Protein AF-A0A6C0RHK0-F1 (afdb_monomer)

Organism: NCBI:txid2706887

Mean predicted aligned error: 7.75 Å

Radius of gyration: 25.55 Å; Cα contacts (8 Å, |Δi|>4): 392; chains: 1; bounding box: 51×94×44 Å

Foldseek 3Di:
DDDDPPPVVVVVVPPPPPPPDPDDDDDDDDQDAVDPWDWQEWDDQDQQWIWTFTAQQWIWIGRHNRNYIDTLGDPPRRVWTFNYKDANDQFWIKTATQDFQQGIWITRGNSVDIDRQHGDDQPQWGWNDKDDPDQWWIKTWTWDDPQFTWMWITRGNSNHIDTDPDGDGHDPPDTDDHD

Secondary structure (DSSP, 8-state):
----SSHHHHHGGG----PPP---PPPP-----S----EEEEEE-SSS-EEEEESTT-EEEESSTTSS-EE---TT-TT--EEEEEESSSS-EEEEESSSSEEEEEESSSSSS-EEEEE---TT--EEEEEESSSS-EEEEEEEETTEEEEEEESSSSSS-EE--SPPBPPTT------

InterPro domains:
  IPR015943 WD40/YVTN repeat-like-containing domain superfamily [G3DSA:2.130.10.10] (19-177)
  IPR028203 Photosynthesis system II assembly factor Ycf48/Hcf136-like domain [PF14870] (36-100)

Solvent-accessible surface area (backbone atoms only — not comparable to full-atom values): 10218 Å² total; per-residue (Å²): 142,81,90,88,72,68,73,68,62,59,62,65,72,69,70,76,72,78,75,76,77,83,76,81,80,83,83,86,78,92,64,67,69,92,66,91,62,55,72,48,13,67,31,75,62,55,84,32,30,35,39,38,17,9,41,46,22,33,28,34,41,17,74,56,57,45,70,47,60,44,82,36,47,52,85,92,30,59,91,22,37,20,36,17,36,49,52,82,53,80,27,31,36,38,37,32,25,37,43,69,50,65,29,26,40,37,23,74,62,48,39,79,49,74,42,81,40,41,68,53,82,70,78,70,56,31,30,50,45,56,51,64,86,52,88,30,36,32,41,38,36,27,32,51,46,96,55,21,61,44,35,35,38,21,76,62,54,59,63,48,69,42,78,60,75,91,63,67,71,55,60,95,89,62,64,72,85,75,120

Structure (mmCIF, N/CA/C/O backbone):
data_AF-A0A6C0RHK0-F1
#
_entry.id   AF-A0A6C0RHK0-F1
#
loop_
_atom_site.group_PDB
_atom_site.id
_atom_site.type_symbol
_atom_site.label_atom_id
_atom_site.label_alt_id
_atom_site.label_comp_id
_atom_site.label_asym_id
_atom_site.label_entity_id
_atom_site.label_seq_id
_atom_site.pdbx_PDB_ins_code
_atom_site.Cartn_x
_atom_site.Cartn_y
_atom_site.Cartn_z
_atom_site.occupancy
_atom_site.B_iso_or_equiv
_atom_site.auth_seq_id
_atom_site.auth_comp_id
_atom_site.auth_asym_id
_atom_site.auth_atom_id
_atom_site.pdbx_PDB_model_num
ATOM 1 N N . MET A 1 1 ? 34.203 -79.357 4.556 1.00 49.47 1 MET A N 1
ATOM 2 C CA . MET A 1 1 ? 33.603 -78.303 3.709 1.00 49.47 1 MET A CA 1
ATOM 3 C C . MET A 1 1 ? 33.572 -76.996 4.489 1.00 49.47 1 MET A C 1
ATOM 5 O O . MET A 1 1 ? 32.589 -76.678 5.139 1.00 49.47 1 MET A O 1
ATOM 9 N N . LYS A 1 2 ? 34.708 -76.298 4.511 1.00 52.62 2 LYS A N 1
ATOM 10 C CA . LYS A 1 2 ? 34.880 -74.938 5.037 1.00 52.62 2 LYS A CA 1
ATOM 11 C C . LYS A 1 2 ? 35.202 -74.048 3.831 1.00 52.62 2 LYS A C 1
ATOM 13 O O . LYS A 1 2 ? 35.793 -74.557 2.884 1.00 52.62 2 LYS A O 1
ATOM 18 N N . PHE A 1 3 ? 34.868 -72.763 3.926 1.00 55.34 3 PHE A N 1
ATOM 19 C CA . PHE A 1 3 ? 35.195 -71.682 2.979 1.00 55.34 3 PHE A CA 1
ATOM 20 C C . PHE A 1 3 ? 34.264 -71.515 1.768 1.00 55.34 3 PHE A C 1
ATOM 22 O O . PHE A 1 3 ? 34.667 -71.717 0.631 1.00 55.34 3 PHE A O 1
ATOM 29 N N . LEU A 1 4 ? 33.028 -71.057 2.006 1.00 56.34 4 LEU A N 1
ATOM 30 C CA . LEU A 1 4 ? 32.216 -70.431 0.947 1.00 56.34 4 LEU A CA 1
ATOM 31 C C . LEU A 1 4 ? 31.213 -69.385 1.476 1.00 56.34 4 LEU A C 1
ATOM 33 O O . LEU A 1 4 ? 30.106 -69.266 0.974 1.00 56.34 4 LEU A O 1
ATOM 37 N N . LEU A 1 5 ? 31.588 -68.626 2.514 1.00 54.59 5 LEU A N 1
ATOM 38 C CA . LEU A 1 5 ? 30.754 -67.543 3.077 1.00 54.59 5 LEU A CA 1
ATOM 39 C C . LEU A 1 5 ? 31.468 -66.180 3.159 1.00 54.59 5 LEU A C 1
ATOM 41 O O . LEU A 1 5 ? 30.863 -65.199 3.571 1.00 54.59 5 LEU A O 1
ATOM 45 N N . ILE A 1 6 ? 32.734 -66.089 2.737 1.00 55.56 6 ILE A N 1
ATOM 46 C CA . ILE A 1 6 ? 33.528 -64.853 2.835 1.00 55.56 6 ILE A CA 1
ATOM 47 C C . ILE A 1 6 ? 33.348 -63.879 1.640 1.00 55.56 6 ILE A C 1
ATOM 49 O O . ILE A 1 6 ? 33.381 -62.675 1.888 1.00 55.56 6 ILE A O 1
ATOM 53 N N . PRO A 1 7 ? 33.088 -64.284 0.372 1.00 52.31 7 PRO A N 1
ATOM 54 C CA . PRO A 1 7 ? 33.067 -63.305 -0.723 1.00 52.31 7 PRO A CA 1
ATOM 55 C C . PRO A 1 7 ? 31.763 -62.490 -0.785 1.00 52.31 7 PRO A C 1
ATOM 57 O O . PRO A 1 7 ? 31.762 -61.381 -1.313 1.00 52.31 7 PRO A O 1
ATOM 60 N N . ALA A 1 8 ? 30.666 -62.991 -0.204 1.00 51.38 8 ALA A N 1
ATOM 61 C CA . ALA A 1 8 ? 29.374 -62.300 -0.203 1.00 51.38 8 ALA A CA 1
ATOM 62 C C . ALA A 1 8 ? 29.334 -61.094 0.757 1.00 51.38 8 ALA A C 1
ATOM 64 O O . ALA A 1 8 ? 28.593 -60.145 0.518 1.00 51.38 8 ALA A O 1
ATOM 65 N N . PHE A 1 9 ? 30.159 -61.091 1.810 1.00 50.00 9 PHE A N 1
ATOM 66 C CA . PHE A 1 9 ? 30.200 -59.992 2.781 1.00 50.00 9 PHE A CA 1
ATOM 67 C C . PHE A 1 9 ? 31.023 -58.789 2.281 1.00 50.00 9 PHE A C 1
ATOM 69 O O . PHE A 1 9 ? 30.763 -57.656 2.669 1.00 50.00 9 PHE A O 1
ATOM 76 N N . ILE A 1 10 ? 31.978 -59.013 1.369 1.00 53.38 10 ILE A N 1
ATOM 77 C CA . ILE A 1 10 ? 32.821 -57.950 0.792 1.00 53.38 10 ILE A CA 1
ATOM 78 C C . ILE A 1 10 ? 32.060 -57.154 -0.284 1.00 53.38 10 ILE A C 1
ATOM 80 O O . ILE A 1 10 ? 32.253 -55.946 -0.398 1.00 53.38 10 ILE A O 1
ATOM 84 N N . LEU A 1 11 ? 31.138 -57.786 -1.023 1.00 50.38 11 LEU A N 1
ATOM 85 C CA . LEU A 1 11 ? 30.326 -57.102 -2.043 1.00 50.38 11 LEU A CA 1
ATOM 86 C C . LEU A 1 11 ? 29.262 -56.152 -1.461 1.00 50.38 11 LEU A C 1
ATOM 88 O O . LEU A 1 11 ? 28.881 -55.192 -2.125 1.00 50.38 11 LEU A O 1
ATOM 92 N N . LEU A 1 12 ? 28.818 -56.371 -0.219 1.00 52.09 12 LEU A N 1
ATOM 93 C CA . LEU A 1 12 ? 27.869 -55.493 0.482 1.00 52.09 12 LEU A CA 1
ATOM 94 C C . LEU A 1 12 ? 28.520 -54.228 1.069 1.00 52.09 12 LEU A C 1
ATOM 96 O O . LEU A 1 12 ? 27.819 -53.264 1.359 1.00 52.09 12 LEU A O 1
ATOM 100 N N . LEU A 1 13 ? 29.850 -54.192 1.208 1.00 52.72 13 LEU A N 1
ATOM 101 C CA . LEU A 1 13 ? 30.573 -53.019 1.720 1.00 52.72 13 LEU A CA 1
ATOM 102 C C . LEU A 1 13 ? 30.823 -51.941 0.650 1.00 52.72 13 LEU A C 1
ATOM 104 O O . LEU A 1 13 ? 31.185 -50.820 0.996 1.00 52.72 13 LEU A O 1
ATOM 108 N N . PHE A 1 14 ? 30.596 -52.246 -0.633 1.00 55.62 14 PHE A N 1
ATOM 109 C CA . PHE A 1 14 ? 30.804 -51.308 -1.745 1.00 55.62 14 PHE A CA 1
ATOM 110 C C . PHE A 1 14 ? 29.519 -50.655 -2.281 1.00 55.62 14 PHE A C 1
ATOM 112 O O . PHE A 1 14 ? 29.604 -49.812 -3.171 1.00 55.62 14 PHE A O 1
ATOM 119 N N . SER A 1 15 ? 28.331 -50.980 -1.751 1.00 54.00 15 SER A N 1
ATOM 120 C CA . SER A 1 15 ? 27.066 -50.402 -2.244 1.00 54.00 15 SER A CA 1
ATOM 121 C C . SER A 1 15 ? 26.676 -49.068 -1.595 1.00 54.00 15 SER A C 1
ATOM 123 O O . SER A 1 15 ? 25.631 -48.513 -1.926 1.00 54.00 15 SER A O 1
ATOM 125 N N . CYS A 1 16 ? 27.488 -48.527 -0.684 1.00 58.53 16 CYS A N 1
ATOM 126 C CA . CYS A 1 16 ? 27.289 -47.186 -0.132 1.00 58.53 16 CYS A CA 1
ATOM 127 C C . CYS A 1 16 ? 28.010 -46.144 -0.997 1.00 58.53 16 CYS A C 1
ATOM 129 O O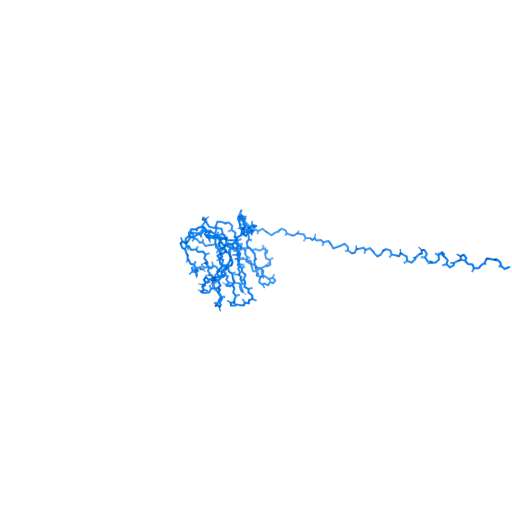 . CYS A 1 16 ? 29.008 -45.550 -0.592 1.00 58.53 16 CYS A O 1
ATOM 131 N N . THR A 1 17 ? 27.505 -45.894 -2.205 1.00 64.94 17 THR A N 1
ATOM 132 C CA . THR A 1 17 ? 27.852 -44.661 -2.916 1.00 64.94 17 THR A CA 1
ATOM 133 C C . THR A 1 17 ? 27.118 -43.510 -2.235 1.00 64.94 17 THR A C 1
ATOM 135 O O . THR A 1 17 ? 25.903 -43.372 -2.375 1.00 64.94 17 THR A O 1
ATOM 138 N N . LEU A 1 18 ? 27.845 -42.697 -1.468 1.00 66.06 18 LEU A N 1
ATOM 139 C CA . LEU A 1 18 ? 27.363 -41.406 -0.984 1.00 66.06 18 LEU A CA 1
ATOM 140 C C . LEU A 1 18 ? 27.026 -40.544 -2.206 1.00 66.06 18 LEU A C 1
ATOM 142 O O . LEU A 1 18 ? 27.929 -40.014 -2.850 1.00 66.06 18 LEU A O 1
ATOM 146 N N . THR A 1 19 ? 25.745 -40.414 -2.554 1.00 72.88 19 THR A N 1
ATOM 147 C CA . THR A 1 19 ? 25.316 -39.434 -3.555 1.00 72.88 19 THR A CA 1
ATOM 148 C C . THR A 1 19 ? 25.726 -38.055 -3.035 1.00 72.88 19 THR A C 1
ATOM 150 O O . THR A 1 19 ? 25.259 -37.669 -1.957 1.00 72.88 19 THR A O 1
ATOM 153 N N . PRO A 1 20 ? 26.602 -37.305 -3.731 1.00 70.62 20 PRO A N 1
ATOM 154 C CA . PRO A 1 20 ? 26.962 -35.969 -3.289 1.00 70.62 20 PRO A CA 1
ATOM 155 C C . PRO A 1 20 ? 25.677 -35.149 -3.197 1.00 70.62 20 PRO A C 1
ATOM 157 O O . PRO A 1 20 ? 24.915 -35.079 -4.166 1.00 70.62 20 PRO A O 1
ATOM 160 N N . LYS A 1 21 ? 25.402 -34.549 -2.032 1.00 73.56 21 LYS A N 1
ATOM 161 C CA . LYS A 1 21 ? 24.301 -33.588 -1.919 1.00 73.56 21 LYS A CA 1
ATOM 162 C C . LYS A 1 21 ? 24.556 -32.503 -2.959 1.00 73.56 21 LYS A C 1
ATOM 164 O O . LYS A 1 21 ? 25.586 -31.837 -2.901 1.00 73.56 21 LYS A O 1
ATOM 169 N N . LYS A 1 22 ? 23.638 -32.347 -3.916 1.00 76.69 22 LYS A N 1
ATOM 170 C CA . LYS A 1 22 ? 23.686 -31.268 -4.903 1.00 76.69 22 LYS A CA 1
ATOM 171 C C . LYS A 1 22 ? 23.663 -29.951 -4.129 1.00 76.69 22 LYS A C 1
ATOM 173 O O . LYS A 1 22 ? 22.631 -29.578 -3.578 1.00 76.69 22 LYS A O 1
ATOM 178 N N . GLN A 1 23 ? 24.819 -29.307 -4.010 1.00 77.31 23 GLN A N 1
ATOM 179 C CA . GLN A 1 23 ? 24.927 -28.032 -3.322 1.00 77.31 23 GLN A CA 1
ATOM 180 C C . GLN A 1 23 ? 24.260 -26.989 -4.214 1.00 77.31 23 GLN A C 1
ATOM 182 O O . GLN A 1 23 ? 24.722 -26.715 -5.320 1.00 77.31 23 GLN A O 1
ATOM 187 N N . VAL A 1 24 ? 23.120 -26.468 -3.768 1.00 84.88 24 VAL A N 1
ATOM 188 C CA . VAL A 1 24 ? 22.481 -25.329 -4.422 1.00 84.88 24 VAL A CA 1
ATOM 189 C C . VAL A 1 24 ? 23.344 -24.115 -4.103 1.00 84.88 24 VAL A C 1
ATOM 191 O O . VAL A 1 24 ? 23.427 -23.702 -2.948 1.00 84.88 24 VAL A O 1
ATOM 194 N N . ALA A 1 25 ? 24.039 -23.587 -5.108 1.00 86.94 25 ALA A N 1
ATOM 195 C CA . ALA A 1 25 ? 24.707 -22.301 -4.991 1.00 86.94 25 ALA A CA 1
ATOM 196 C C . ALA A 1 25 ? 23.646 -21.207 -5.138 1.00 86.94 25 ALA A C 1
ATOM 198 O O . ALA A 1 25 ? 22.996 -21.111 -6.178 1.00 86.94 25 ALA A O 1
ATOM 199 N N . VAL A 1 26 ? 23.451 -20.416 -4.086 1.00 88.69 26 VAL A N 1
ATOM 200 C CA . VAL A 1 26 ? 22.626 -19.208 -4.143 1.00 88.69 26 VAL A CA 1
ATOM 201 C C . VAL A 1 26 ? 23.536 -18.064 -4.568 1.00 88.69 26 VAL A C 1
ATOM 203 O O . VAL A 1 26 ? 24.553 -17.815 -3.921 1.00 88.69 26 VAL A O 1
ATOM 206 N N . VAL A 1 27 ? 23.193 -17.402 -5.670 1.00 90.38 27 VAL A N 1
ATOM 207 C CA . VAL A 1 27 ? 23.891 -16.206 -6.148 1.00 90.38 27 VAL A CA 1
ATOM 208 C C . VAL A 1 27 ? 23.031 -15.004 -5.792 1.00 90.38 27 VAL A C 1
ATOM 210 O O . VAL A 1 27 ? 21.854 -14.970 -6.140 1.00 90.38 27 VAL A O 1
ATOM 213 N N . PHE A 1 28 ? 23.618 -14.039 -5.091 1.00 91.00 28 PHE A N 1
ATOM 214 C CA . PHE A 1 28 ? 22.979 -12.763 -4.796 1.00 91.00 28 PHE A CA 1
ATOM 215 C C . PHE A 1 28 ? 23.489 -11.714 -5.780 1.00 91.00 28 PHE A C 1
ATOM 217 O O . PHE A 1 28 ? 24.697 -11.602 -5.994 1.00 91.00 28 PHE A O 1
ATOM 224 N N . SER A 1 29 ? 22.569 -10.957 -6.370 1.00 90.50 29 SER A N 1
ATOM 225 C CA . SER A 1 29 ? 22.861 -9.762 -7.157 1.00 90.50 29 SER A CA 1
ATOM 226 C C . SER A 1 29 ? 22.345 -8.543 -6.408 1.00 90.50 29 SER A C 1
ATOM 228 O O . SER A 1 29 ? 21.194 -8.524 -5.973 1.00 90.50 29 SER A O 1
ATOM 230 N N . GLU A 1 30 ? 23.191 -7.532 -6.268 1.00 91.56 30 GLU A N 1
ATOM 231 C CA . GLU A 1 30 ? 22.784 -6.247 -5.715 1.00 91.56 30 GLU A CA 1
ATOM 232 C C . GLU A 1 30 ? 22.058 -5.433 -6.791 1.00 91.56 30 GLU A C 1
ATOM 234 O O . GLU A 1 30 ? 22.552 -5.299 -7.912 1.00 91.56 30 GLU A O 1
ATOM 239 N N . LEU A 1 31 ? 20.879 -4.912 -6.450 1.00 91.69 31 LEU A N 1
ATOM 240 C CA . LEU A 1 31 ? 20.074 -4.049 -7.310 1.00 91.69 31 LEU A CA 1
ATOM 241 C C . LEU A 1 31 ? 20.048 -2.656 -6.687 1.00 91.69 31 LEU A C 1
ATOM 243 O O . LEU A 1 31 ? 19.562 -2.484 -5.570 1.00 91.69 31 LEU A O 1
ATOM 247 N N . ASN A 1 32 ? 20.608 -1.673 -7.389 1.00 92.75 32 ASN A N 1
ATOM 248 C CA . ASN A 1 32 ? 20.771 -0.330 -6.847 1.00 92.75 32 ASN A CA 1
ATOM 249 C C . ASN A 1 32 ? 19.530 0.529 -7.127 1.00 92.75 32 ASN A C 1
ATOM 251 O O . ASN A 1 32 ? 19.114 0.697 -8.273 1.00 92.75 32 ASN A O 1
ATOM 255 N N . THR A 1 33 ? 18.956 1.091 -6.069 1.00 93.62 33 THR A N 1
ATOM 256 C CA . THR A 1 33 ? 17.773 1.959 -6.117 1.00 93.62 33 THR A CA 1
ATOM 257 C C . THR A 1 33 ? 18.123 3.449 -6.133 1.00 93.62 33 THR A C 1
ATOM 259 O O . THR A 1 33 ? 17.250 4.272 -6.385 1.00 93.62 33 THR A O 1
ATOM 262 N N . ASN A 1 34 ? 19.388 3.812 -5.894 1.00 93.88 34 ASN A N 1
ATOM 263 C CA . ASN A 1 34 ? 19.885 5.182 -5.730 1.00 93.88 34 ASN A CA 1
ATOM 264 C C . ASN A 1 34 ? 19.157 5.987 -4.633 1.00 93.88 34 ASN A C 1
ATOM 266 O O . ASN A 1 34 ? 19.025 7.206 -4.740 1.00 93.88 34 ASN A O 1
ATOM 270 N N . THR A 1 35 ? 18.686 5.316 -3.579 1.00 94.56 35 THR A N 1
ATOM 271 C CA . THR A 1 35 ? 18.085 5.942 -2.393 1.00 94.56 35 THR A CA 1
ATOM 272 C C . THR A 1 35 ? 18.657 5.342 -1.111 1.00 94.56 35 THR A C 1
ATOM 274 O O . THR A 1 35 ? 19.042 4.176 -1.083 1.00 94.56 35 THR A O 1
ATOM 277 N N . GLU A 1 36 ? 18.668 6.135 -0.042 1.00 94.62 36 GLU A N 1
ATOM 278 C CA . GLU A 1 36 ? 19.017 5.705 1.322 1.00 94.62 36 GLU A CA 1
ATOM 279 C C . GLU A 1 36 ? 17.778 5.232 2.112 1.00 94.62 36 GLU A C 1
ATOM 281 O O . GLU A 1 36 ? 17.865 4.910 3.298 1.00 94.62 36 GLU A O 1
ATOM 286 N N . ALA A 1 37 ? 16.597 5.227 1.482 1.00 95.69 37 ALA A N 1
ATOM 287 C CA . ALA A 1 37 ? 15.362 4.798 2.121 1.00 95.69 37 ALA A CA 1
ATOM 288 C C . ALA A 1 37 ? 15.417 3.318 2.529 1.00 95.69 37 ALA A C 1
ATOM 290 O O . ALA A 1 37 ? 15.836 2.441 1.772 1.00 95.69 37 ALA A O 1
ATOM 291 N N . SER A 1 38 ? 14.907 3.023 3.724 1.00 95.62 38 SER A N 1
ATOM 292 C CA . SER A 1 38 ? 14.709 1.654 4.186 1.00 95.62 38 SER A CA 1
ATOM 293 C C . SER A 1 38 ? 13.412 1.104 3.595 1.00 95.62 38 SER A C 1
ATOM 295 O O . SER A 1 38 ? 12.318 1.522 3.987 1.00 95.62 38 SER A O 1
ATOM 297 N N . PHE A 1 39 ? 13.525 0.168 2.650 1.00 95.62 39 PHE A N 1
ATOM 298 C CA . PHE A 1 39 ? 12.374 -0.565 2.122 1.00 95.62 39 PHE A CA 1
ATOM 299 C C . PHE A 1 39 ? 11.865 -1.593 3.134 1.00 95.62 39 PHE A C 1
ATOM 301 O O . PHE A 1 39 ? 12.640 -2.338 3.730 1.00 95.62 39 PHE A O 1
ATOM 308 N N . ARG A 1 40 ? 10.543 -1.620 3.312 1.00 94.50 40 ARG A N 1
ATOM 309 C CA . ARG A 1 40 ? 9.822 -2.462 4.283 1.00 94.50 40 ARG A CA 1
ATOM 310 C C . ARG A 1 40 ? 8.697 -3.257 3.625 1.00 94.50 40 ARG A C 1
ATOM 312 O O . ARG A 1 40 ? 8.414 -4.375 4.040 1.00 94.50 40 ARG A O 1
ATOM 319 N N . GLY A 1 41 ? 8.100 -2.708 2.566 1.00 95.19 41 GLY A N 1
ATOM 320 C CA . GLY A 1 41 ? 7.149 -3.396 1.703 1.00 95.19 41 GLY A CA 1
ATOM 321 C C . GLY A 1 41 ? 7.768 -3.748 0.352 1.00 95.19 41 GLY A C 1
ATOM 322 O O . GLY A 1 41 ? 8.507 -2.953 -0.224 1.00 95.19 41 GLY A O 1
ATOM 323 N N . LEU A 1 42 ? 7.429 -4.929 -0.167 1.00 96.50 42 LEU A N 1
ATOM 324 C CA . LEU A 1 42 ? 7.769 -5.374 -1.517 1.00 96.50 42 LEU A CA 1
ATOM 325 C C . LEU A 1 42 ? 6.608 -6.195 -2.090 1.00 96.50 42 LEU A C 1
ATOM 327 O O . LEU A 1 42 ? 6.066 -7.065 -1.402 1.00 96.50 42 LEU A O 1
ATOM 331 N N . HIS A 1 43 ? 6.261 -5.960 -3.352 1.00 98.00 43 HIS A N 1
ATOM 332 C CA . HIS A 1 43 ? 5.311 -6.774 -4.100 1.00 98.00 43 HIS A CA 1
ATOM 333 C C . HIS A 1 43 ? 5.831 -7.037 -5.515 1.00 98.00 43 HIS A C 1
ATOM 335 O O . HIS A 1 43 ? 5.991 -6.111 -6.309 1.00 98.00 43 HIS A O 1
ATOM 341 N N . VAL A 1 44 ? 6.091 -8.308 -5.823 1.00 97.81 44 VAL A N 1
ATOM 342 C CA . VAL A 1 44 ? 6.459 -8.770 -7.167 1.00 97.81 44 VAL A CA 1
ATOM 343 C C . VAL A 1 44 ? 5.168 -9.143 -7.885 1.00 97.81 44 VAL A C 1
ATOM 345 O O . VAL A 1 44 ? 4.475 -10.060 -7.450 1.00 97.81 44 VAL A O 1
ATOM 348 N N . VAL A 1 45 ? 4.825 -8.401 -8.936 1.00 98.38 45 VAL A N 1
ATOM 349 C CA . VAL A 1 45 ? 3.619 -8.644 -9.741 1.00 98.38 45 VAL A CA 1
ATOM 350 C C . VAL A 1 45 ? 3.888 -9.770 -10.735 1.00 98.38 45 VAL A C 1
ATOM 352 O O . VAL A 1 45 ? 3.135 -10.739 -10.806 1.00 98.38 45 VAL A O 1
ATOM 355 N N . ASP A 1 46 ? 4.987 -9.651 -11.475 1.00 98.44 46 ASP A N 1
ATOM 356 C CA . ASP A 1 46 ? 5.454 -10.625 -12.456 1.00 98.44 46 ASP A CA 1
ATOM 357 C C . ASP A 1 46 ? 6.990 -10.570 -12.578 1.00 98.44 46 ASP A C 1
ATOM 359 O O . ASP A 1 46 ? 7.675 -10.032 -11.708 1.00 98.44 46 ASP A O 1
ATOM 363 N N . GLU A 1 47 ? 7.551 -11.177 -13.628 1.00 97.19 47 GLU A N 1
ATOM 364 C CA . GLU A 1 47 ? 9.000 -11.230 -13.855 1.00 97.19 47 GLU A CA 1
ATOM 365 C C . GLU A 1 47 ? 9.650 -9.852 -14.065 1.00 97.19 47 GLU A C 1
ATOM 367 O O . GLU A 1 47 ? 10.847 -9.706 -13.822 1.00 97.19 47 GLU A O 1
ATOM 372 N N . ASN A 1 48 ? 8.882 -8.846 -14.488 1.00 97.56 48 ASN A N 1
ATOM 373 C CA . ASN A 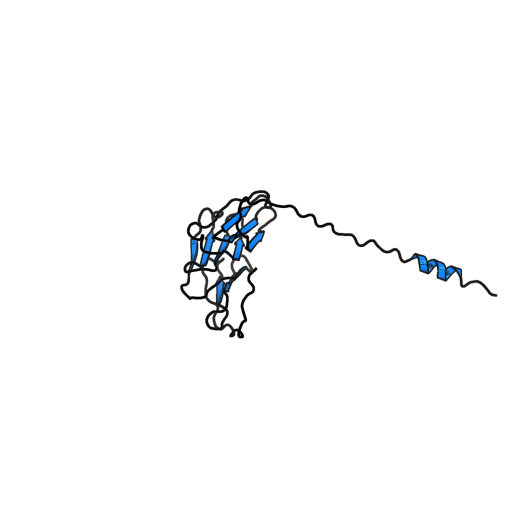1 48 ? 9.372 -7.512 -14.822 1.00 97.56 48 ASN A CA 1
ATOM 374 C C . ASN A 1 48 ? 8.951 -6.475 -13.781 1.00 97.56 48 ASN A C 1
ATOM 376 O O . ASN A 1 48 ? 9.758 -5.611 -13.433 1.00 97.56 48 ASN A O 1
ATOM 380 N N . THR A 1 49 ? 7.714 -6.549 -13.289 1.00 98.69 49 THR A N 1
ATOM 381 C CA . THR A 1 49 ? 7.130 -5.508 -12.444 1.00 98.69 49 THR A CA 1
ATOM 382 C C . THR A 1 49 ? 7.276 -5.812 -10.956 1.00 98.69 49 THR A C 1
ATOM 384 O O . THR A 1 49 ? 6.719 -6.779 -10.425 1.00 98.69 49 THR A O 1
ATOM 387 N N . VAL A 1 50 ? 7.975 -4.920 -10.253 1.00 98.38 50 VAL A N 1
ATOM 388 C CA . VAL A 1 50 ? 8.179 -4.979 -8.802 1.00 98.38 50 VAL A CA 1
ATOM 389 C C . VAL A 1 50 ? 7.914 -3.615 -8.185 1.00 98.38 50 VAL A C 1
ATOM 391 O O . VAL A 1 50 ? 8.440 -2.604 -8.640 1.00 98.38 50 VAL A O 1
ATOM 394 N N . TRP A 1 51 ? 7.137 -3.594 -7.110 1.00 98.75 51 TRP A N 1
ATOM 395 C CA . TRP A 1 51 ? 6.876 -2.402 -6.312 1.00 98.75 51 TRP A CA 1
ATOM 396 C C . TRP A 1 51 ? 7.519 -2.529 -4.937 1.00 98.75 51 TRP A C 1
ATOM 398 O O . TRP A 1 51 ? 7.460 -3.595 -4.325 1.00 98.75 51 TRP A O 1
ATOM 408 N N . ALA A 1 52 ? 8.088 -1.441 -4.431 1.00 98.25 52 ALA A N 1
ATOM 409 C CA . ALA A 1 52 ? 8.682 -1.366 -3.103 1.00 98.25 52 ALA A CA 1
ATOM 410 C C . ALA A 1 52 ? 8.174 -0.127 -2.357 1.00 98.25 52 ALA A C 1
ATOM 412 O O . ALA A 1 52 ? 7.990 0.928 -2.958 1.00 98.25 52 ALA A O 1
ATOM 413 N N . SER A 1 53 ? 7.957 -0.240 -1.049 1.00 98.06 53 SER A N 1
ATOM 414 C CA . SER A 1 53 ? 7.566 0.875 -0.179 1.00 98.06 53 SER A CA 1
ATOM 415 C C . SER A 1 53 ? 8.424 0.906 1.080 1.00 98.06 53 SER A C 1
ATOM 417 O O . SER A 1 53 ? 8.956 -0.125 1.503 1.00 98.06 53 SER A O 1
ATOM 419 N N . GLY A 1 54 ? 8.594 2.074 1.692 1.00 96.88 54 GLY A N 1
ATOM 420 C CA . GLY A 1 54 ? 9.559 2.205 2.775 1.00 96.88 54 GLY A CA 1
ATOM 421 C C . GLY A 1 54 ? 9.447 3.467 3.610 1.00 96.88 54 GLY A C 1
ATOM 422 O O . GLY A 1 54 ? 8.364 4.003 3.841 1.00 96.88 54 GLY A O 1
ATOM 423 N N . SER A 1 55 ? 10.596 3.885 4.135 1.00 96.44 55 SER A N 1
ATOM 424 C CA . SER A 1 55 ? 10.721 5.041 5.018 1.00 96.44 55 SER A CA 1
ATOM 425 C C . SER A 1 55 ? 10.401 6.366 4.357 1.00 96.44 55 SER A C 1
ATOM 427 O O . SER A 1 55 ? 10.753 6.569 3.199 1.00 96.44 55 SER A O 1
ATOM 429 N N . GLY A 1 56 ? 9.802 7.278 5.119 1.00 95.06 56 GLY A N 1
ATOM 430 C CA . GLY A 1 56 ? 9.573 8.659 4.697 1.00 95.06 56 GLY A CA 1
ATOM 431 C C . GLY A 1 56 ? 8.741 8.787 3.422 1.00 95.06 56 GLY A C 1
ATOM 432 O O . GLY A 1 56 ? 9.123 9.502 2.503 1.00 95.06 56 GLY A O 1
ATOM 433 N N . GLY A 1 57 ? 7.639 8.045 3.341 1.00 95.56 57 GLY A N 1
ATOM 434 C CA . GLY A 1 57 ? 6.690 8.115 2.232 1.00 95.56 57 GLY A CA 1
ATOM 435 C C . GLY A 1 57 ? 7.173 7.445 0.946 1.00 95.56 57 GLY A C 1
ATOM 436 O O . GLY A 1 57 ? 6.546 7.596 -0.106 1.00 95.56 57 GLY A O 1
ATOM 437 N N . THR A 1 58 ? 8.291 6.714 1.017 1.00 97.38 58 THR A N 1
ATOM 438 C CA . THR A 1 58 ? 8.972 6.190 -0.167 1.00 97.38 58 THR A CA 1
ATOM 439 C C . THR A 1 58 ? 8.147 5.106 -0.857 1.00 97.38 58 THR A C 1
ATOM 441 O O . THR A 1 58 ? 7.770 4.121 -0.215 1.00 97.38 58 THR A O 1
ATOM 444 N N . VAL A 1 59 ? 7.937 5.243 -2.171 1.00 98.56 59 VAL A N 1
ATOM 445 C CA . VAL A 1 59 ? 7.371 4.200 -3.042 1.00 98.56 59 VAL A CA 1
ATOM 446 C C . VAL A 1 59 ? 8.122 4.166 -4.368 1.00 98.56 59 VAL A C 1
ATOM 448 O O . VAL A 1 59 ? 8.253 5.183 -5.040 1.00 98.56 59 VAL A O 1
ATOM 451 N N . PHE A 1 60 ? 8.643 3.001 -4.740 1.00 98.62 60 PHE A N 1
ATOM 452 C CA . PHE A 1 60 ? 9.440 2.785 -5.945 1.00 98.62 60 PHE A CA 1
ATOM 453 C C . PHE A 1 60 ? 8.803 1.683 -6.797 1.00 98.62 60 PHE A C 1
ATOM 455 O O . PHE A 1 60 ? 8.250 0.719 -6.265 1.00 98.62 60 PHE A O 1
ATOM 462 N N . VAL A 1 61 ? 8.914 1.802 -8.120 1.00 98.69 61 VAL A N 1
ATOM 463 C CA . VAL A 1 61 ? 8.483 0.773 -9.077 1.00 98.69 61 VAL A CA 1
ATOM 464 C C . VAL A 1 61 ? 9.601 0.459 -10.066 1.00 98.69 61 VAL A C 1
ATOM 466 O O . VAL A 1 61 ? 10.249 1.359 -10.597 1.00 98.69 61 VAL A O 1
ATOM 469 N N . SER A 1 62 ? 9.818 -0.823 -10.321 1.00 98.44 62 SER A N 1
ATOM 470 C CA . SER A 1 62 ? 10.645 -1.334 -11.409 1.00 98.44 62 SER A CA 1
ATOM 471 C C . SER A 1 62 ? 9.758 -2.060 -12.414 1.00 98.44 62 SER A C 1
ATOM 473 O O . SER A 1 62 ? 8.798 -2.717 -12.020 1.00 98.44 62 SER A O 1
ATOM 475 N N . ASN A 1 63 ? 10.089 -1.936 -13.700 1.00 98.38 63 ASN A N 1
ATOM 476 C CA . ASN A 1 63 ? 9.445 -2.652 -14.809 1.00 98.38 63 ASN A CA 1
ATOM 477 C C . ASN A 1 63 ? 10.476 -3.423 -15.655 1.00 98.38 63 ASN A C 1
ATOM 479 O O . ASN A 1 63 ? 10.256 -3.683 -16.836 1.00 98.38 63 ASN A O 1
ATOM 483 N N . ASP A 1 64 ? 11.631 -3.727 -15.065 1.00 97.75 64 ASP A N 1
ATOM 484 C CA . ASP A 1 64 ? 12.759 -4.415 -15.693 1.00 97.75 64 ASP A CA 1
ATOM 485 C C . ASP A 1 64 ? 13.450 -5.381 -14.715 1.00 97.75 64 ASP A C 1
ATOM 487 O O . ASP A 1 64 ? 14.677 -5.475 -14.668 1.00 97.75 64 ASP A O 1
ATOM 491 N N . SER A 1 65 ? 12.651 -6.099 -13.917 1.00 95.62 65 SER A N 1
ATOM 492 C CA . SER A 1 65 ? 13.110 -7.108 -12.946 1.00 95.62 65 SER A CA 1
ATOM 493 C C . SER A 1 65 ? 13.976 -6.539 -11.811 1.00 95.62 65 SER A C 1
ATOM 495 O O . SER A 1 65 ? 14.792 -7.248 -11.224 1.00 95.62 65 SER A O 1
ATOM 497 N N . GLY A 1 66 ? 13.815 -5.252 -11.495 1.00 96.12 66 GLY A N 1
ATOM 498 C CA . GLY A 1 66 ? 14.577 -4.544 -10.468 1.00 96.12 66 GLY A CA 1
ATOM 499 C C . GLY A 1 66 ? 15.930 -4.001 -10.937 1.00 96.12 66 GLY A C 1
ATOM 500 O O . GLY A 1 66 ? 16.693 -3.522 -10.098 1.00 96.12 66 GLY A O 1
ATOM 501 N N . ASN A 1 67 ? 16.243 -4.054 -12.238 1.00 95.69 67 ASN A N 1
ATOM 502 C CA . ASN A 1 67 ? 17.494 -3.505 -12.777 1.00 95.69 67 ASN A CA 1
ATOM 503 C C . ASN A 1 67 ? 17.538 -1.971 -12.701 1.00 95.69 67 ASN A C 1
ATOM 505 O O . ASN A 1 67 ? 18.605 -1.392 -12.492 1.00 95.69 67 ASN A O 1
ATOM 509 N N . SER A 1 68 ? 16.389 -1.314 -12.845 1.00 97.12 68 SER A N 1
ATOM 510 C CA . SER A 1 68 ? 16.209 0.110 -12.600 1.00 97.12 68 SER A CA 1
ATOM 511 C C . SER A 1 68 ? 14.909 0.375 -11.846 1.00 97.12 68 SER A C 1
ATOM 513 O O . SER A 1 68 ? 13.960 -0.412 -11.881 1.00 97.12 68 SER A O 1
ATOM 515 N N . TRP A 1 69 ? 14.874 1.500 -11.134 1.00 98.12 69 TRP A N 1
ATOM 516 C CA . TRP A 1 69 ? 13.745 1.876 -10.296 1.00 98.12 69 TRP A CA 1
ATOM 517 C C . TRP A 1 69 ? 13.337 3.322 -10.545 1.00 98.12 69 TRP A C 1
ATOM 519 O O . TRP A 1 69 ? 14.180 4.215 -10.642 1.00 98.12 69 TRP A O 1
ATOM 529 N N . LYS A 1 70 ? 12.027 3.549 -10.618 1.00 98.38 70 LYS A N 1
ATOM 530 C CA . LYS A 1 70 ? 11.410 4.871 -10.664 1.00 98.38 70 LYS A CA 1
ATOM 531 C C . LYS A 1 70 ? 10.873 5.213 -9.279 1.00 98.38 70 LYS A C 1
ATOM 533 O O . LYS A 1 70 ? 10.051 4.472 -8.742 1.00 98.38 70 LYS A O 1
ATOM 538 N N . ASP A 1 71 ? 11.299 6.354 -8.750 1.00 98.31 71 ASP A N 1
ATOM 539 C CA . ASP A 1 71 ? 10.696 6.965 -7.568 1.00 98.31 71 ASP A CA 1
ATOM 540 C C . ASP A 1 71 ? 9.298 7.500 -7.920 1.00 98.31 71 ASP A C 1
ATOM 542 O O . ASP A 1 71 ? 9.132 8.316 -8.833 1.00 98.31 71 ASP A O 1
ATOM 546 N N . VAL A 1 72 ? 8.288 6.988 -7.224 1.00 98.62 72 VAL A N 1
ATOM 547 C CA . VAL A 1 72 ? 6.876 7.367 -7.340 1.00 98.62 72 VAL A CA 1
ATOM 548 C C . VAL A 1 72 ? 6.286 7.700 -5.963 1.00 98.62 72 VAL A C 1
ATOM 550 O O . VAL A 1 72 ? 5.096 7.492 -5.713 1.00 98.62 72 VAL A O 1
ATOM 553 N N . SER A 1 73 ? 7.141 8.186 -5.060 1.00 98.12 73 SER A N 1
ATOM 554 C CA . SER A 1 73 ? 6.816 8.495 -3.668 1.00 98.12 73 SER A CA 1
ATOM 555 C C . SER A 1 73 ? 5.751 9.580 -3.535 1.00 98.12 73 SER A C 1
ATOM 557 O O . SER A 1 73 ? 5.635 10.499 -4.354 1.00 98.12 73 SER A O 1
ATOM 559 N N . ILE A 1 74 ? 4.977 9.488 -2.456 1.00 96.00 74 ILE A N 1
ATOM 560 C CA . ILE A 1 74 ? 3.812 10.342 -2.223 1.00 96.00 74 ILE A CA 1
ATOM 561 C C . ILE A 1 74 ? 4.266 11.635 -1.542 1.00 96.00 74 ILE A C 1
ATOM 563 O O . ILE A 1 74 ? 4.687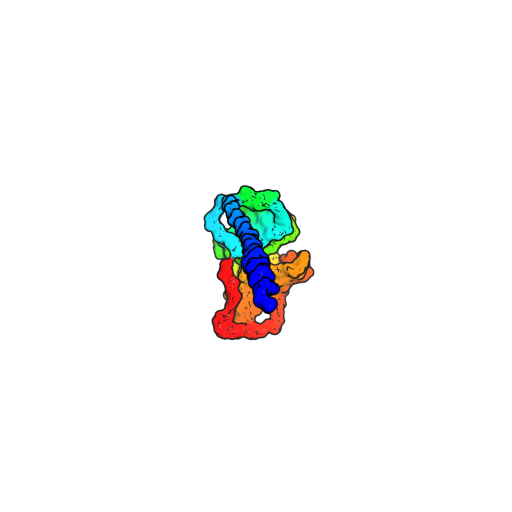 11.628 -0.386 1.00 96.00 74 ILE A O 1
ATOM 567 N N . GLN A 1 75 ? 4.180 12.755 -2.257 1.00 93.69 75 GLN A N 1
ATOM 568 C CA . GLN A 1 75 ? 4.590 14.063 -1.736 1.00 93.69 75 GLN A CA 1
ATOM 569 C C . GLN A 1 75 ? 3.758 14.459 -0.508 1.00 93.69 75 GLN A C 1
ATOM 571 O O . GLN A 1 75 ? 2.541 14.278 -0.504 1.00 93.69 75 GLN A O 1
ATOM 576 N N . GLY A 1 76 ? 4.401 15.024 0.516 1.00 93.88 76 GLY A N 1
ATOM 577 C CA . GLY A 1 76 ? 3.746 15.427 1.765 1.00 93.88 76 GLY A CA 1
ATOM 578 C C . GLY A 1 76 ? 3.591 14.301 2.793 1.00 93.88 76 GLY A C 1
ATOM 579 O O . GLY A 1 76 ? 3.004 14.522 3.853 1.00 93.88 76 GLY A O 1
ATOM 580 N N . THR A 1 77 ? 4.109 13.103 2.503 1.00 95.69 77 THR A N 1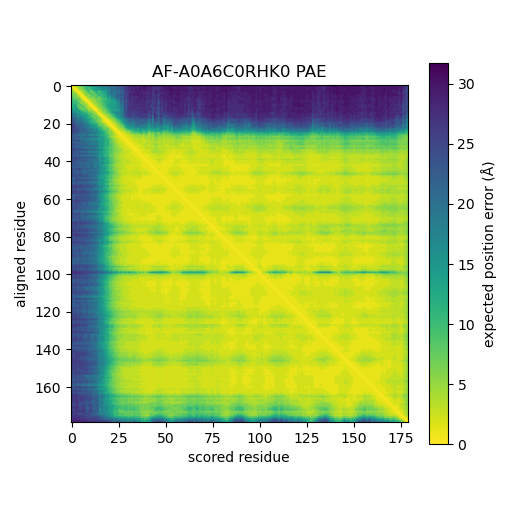
ATOM 581 C CA . THR A 1 77 ? 4.066 11.939 3.407 1.00 95.69 77 THR A CA 1
ATOM 582 C C . THR A 1 77 ? 5.432 11.590 4.002 1.00 95.69 77 THR A C 1
ATOM 584 O O . THR A 1 77 ? 5.614 10.512 4.559 1.00 95.69 77 THR A O 1
ATOM 587 N N . GLU A 1 78 ? 6.399 12.510 3.958 1.00 94.38 78 GLU A N 1
ATOM 588 C CA . GLU A 1 78 ? 7.797 12.278 4.354 1.00 94.38 78 GLU A CA 1
ATOM 589 C C . GLU A 1 78 ? 7.961 11.936 5.848 1.00 94.38 78 GLU A C 1
ATOM 591 O O . GLU A 1 78 ? 8.985 11.395 6.260 1.00 94.38 78 GLU A O 1
ATOM 596 N N . GLY A 1 79 ? 6.953 12.235 6.673 1.00 91.94 79 GLY A N 1
ATOM 597 C CA . GLY A 1 79 ? 6.890 11.843 8.085 1.00 91.94 79 GLY A CA 1
ATOM 598 C C . GLY A 1 79 ? 6.213 10.492 8.349 1.00 91.94 79 GLY A C 1
ATOM 599 O O . GLY A 1 79 ? 6.048 10.125 9.511 1.00 91.94 79 GLY A O 1
ATOM 600 N N . ASN A 1 80 ? 5.779 9.777 7.309 1.00 94.25 80 ASN A N 1
ATOM 601 C CA . ASN A 1 80 ? 5.018 8.536 7.407 1.00 94.25 80 ASN A CA 1
ATOM 602 C C . ASN A 1 80 ? 5.778 7.376 6.758 1.00 94.25 80 ASN A C 1
ATOM 604 O O . ASN A 1 80 ? 6.345 7.514 5.683 1.00 94.25 80 ASN A O 1
ATOM 608 N N . ASP A 1 81 ? 5.764 6.208 7.386 1.00 95.62 81 ASP A N 1
ATOM 609 C CA . ASP A 1 81 ? 6.417 5.016 6.856 1.00 95.62 81 ASP A CA 1
ATOM 610 C C . ASP A 1 81 ? 5.387 4.079 6.219 1.00 95.62 81 ASP A C 1
ATOM 612 O O . ASP A 1 81 ? 4.415 3.698 6.870 1.00 95.62 81 ASP A O 1
ATOM 616 N N . PHE A 1 82 ? 5.631 3.637 4.982 1.00 96.94 82 PHE A N 1
ATOM 617 C CA . PHE A 1 82 ? 4.775 2.662 4.300 1.00 96.94 82 PHE A CA 1
ATOM 618 C C . PHE A 1 82 ? 5.302 1.240 4.497 1.00 96.94 82 PHE A C 1
ATOM 620 O O . PHE A 1 82 ? 6.170 0.760 3.760 1.00 96.94 82 PHE A O 1
ATOM 627 N N . ARG A 1 83 ? 4.765 0.555 5.514 1.00 95.00 83 ARG A N 1
ATOM 628 C CA . ARG A 1 83 ? 5.192 -0.794 5.936 1.00 95.00 83 ARG A CA 1
ATOM 629 C C . ARG A 1 83 ? 4.793 -1.895 4.964 1.00 95.00 83 ARG A C 1
ATOM 631 O O . ARG A 1 83 ? 5.419 -2.949 4.942 1.00 95.00 83 ARG A O 1
ATOM 638 N N . SER A 1 84 ? 3.754 -1.672 4.168 1.00 94.62 84 SER A N 1
ATOM 639 C CA . SER A 1 84 ? 3.231 -2.686 3.265 1.00 94.62 84 SER A CA 1
ATOM 640 C C . SER A 1 84 ? 2.703 -2.069 1.980 1.00 94.62 84 SER A C 1
ATOM 642 O O . SER A 1 84 ? 2.151 -0.967 1.985 1.00 94.62 84 SER A O 1
ATOM 644 N N . ILE A 1 85 ? 2.854 -2.819 0.893 1.00 98.12 85 ILE A N 1
ATOM 645 C CA . ILE A 1 85 ? 2.384 -2.473 -0.443 1.00 98.12 85 ILE A CA 1
ATOM 646 C C . ILE A 1 85 ? 1.745 -3.701 -1.084 1.00 98.12 85 ILE A C 1
ATOM 648 O O . ILE A 1 85 ? 2.231 -4.826 -0.938 1.00 98.12 85 ILE A O 1
ATOM 652 N N . HIS A 1 86 ? 0.656 -3.477 -1.807 1.00 98.62 86 HIS A N 1
ATOM 653 C CA . HIS A 1 86 ? 0.080 -4.449 -2.724 1.00 98.62 86 HIS A CA 1
ATOM 654 C C . HIS A 1 86 ? -0.062 -3.801 -4.097 1.00 98.62 86 HIS A C 1
ATOM 656 O O . HIS A 1 86 ? -0.478 -2.647 -4.193 1.00 98.62 86 HIS A O 1
ATOM 662 N N . ALA A 1 87 ? 0.288 -4.539 -5.145 1.00 98.75 87 ALA A N 1
ATOM 663 C CA . ALA A 1 87 ? 0.189 -4.075 -6.518 1.00 98.75 87 ALA A CA 1
ATOM 664 C C . ALA A 1 87 ? -0.523 -5.119 -7.375 1.00 98.75 87 ALA A C 1
ATOM 666 O O . ALA A 1 87 ? -0.246 -6.311 -7.257 1.00 98.75 87 ALA A O 1
ATOM 667 N N . TRP A 1 88 ? -1.419 -4.656 -8.240 1.00 98.69 88 TRP A N 1
ATOM 668 C CA . TRP A 1 88 ? -2.142 -5.510 -9.184 1.00 98.69 88 TRP A CA 1
ATOM 669 C C . TRP A 1 88 ? -1.435 -5.583 -10.537 1.00 98.69 88 TRP A C 1
ATOM 671 O O . TRP A 1 88 ? -1.536 -6.587 -11.230 1.00 98.69 88 TRP A O 1
ATOM 681 N N . ASP A 1 89 ? -0.755 -4.505 -10.923 1.00 98.75 89 ASP A N 1
ATOM 682 C CA . ASP A 1 89 ? -0.002 -4.388 -12.170 1.00 98.75 89 ASP A CA 1
ATOM 683 C C . ASP A 1 89 ? 1.033 -3.248 -12.078 1.00 98.75 89 ASP A C 1
ATOM 685 O O . ASP A 1 89 ? 1.336 -2.739 -10.995 1.00 98.75 89 ASP A O 1
ATOM 689 N N . ASP A 1 90 ? 1.592 -2.846 -13.219 1.00 98.69 90 ASP A N 1
ATOM 690 C CA . ASP A 1 90 ? 2.535 -1.732 -13.369 1.00 98.69 90 ASP A CA 1
ATOM 691 C C . ASP A 1 90 ? 1.913 -0.351 -13.096 1.00 98.69 90 ASP A C 1
ATOM 693 O O . ASP A 1 90 ? 2.627 0.654 -13.051 1.00 98.69 90 ASP A O 1
ATOM 697 N N . LYS A 1 91 ? 0.589 -0.276 -12.901 1.00 98.75 91 LYS A N 1
ATOM 698 C CA . LYS A 1 91 ? -0.152 0.981 -12.742 1.00 98.75 91 LYS A CA 1
ATOM 699 C C . LYS A 1 91 ? -0.902 1.097 -11.431 1.00 98.75 91 LYS A C 1
ATOM 701 O O . LYS A 1 91 ? -1.028 2.204 -10.910 1.00 98.75 91 LYS A O 1
ATOM 706 N N . LYS A 1 92 ? -1.438 -0.007 -10.921 1.00 98.88 92 LYS A N 1
ATOM 707 C CA . LYS A 1 92 ? -2.279 -0.039 -9.729 1.00 98.88 92 LYS A CA 1
ATOM 708 C C . LYS A 1 92 ? -1.503 -0.588 -8.548 1.00 98.88 92 LYS A C 1
ATOM 710 O O . LYS A 1 92 ? -1.144 -1.765 -8.527 1.00 98.88 92 LYS A O 1
ATOM 715 N N . ALA A 1 93 ? -1.364 0.242 -7.525 1.00 98.88 93 ALA A N 1
ATOM 716 C CA . ALA A 1 93 ? -0.803 -0.144 -6.242 1.00 98.88 93 ALA A CA 1
ATOM 717 C C . ALA A 1 93 ? -1.499 0.594 -5.097 1.00 98.88 93 ALA A C 1
ATOM 719 O O . ALA A 1 93 ? -2.093 1.657 -5.285 1.00 98.88 93 ALA A O 1
ATOM 720 N N . ILE A 1 94 ? -1.431 0.010 -3.908 1.00 98.88 94 ILE A N 1
ATOM 721 C CA . ILE A 1 94 ? -1.945 0.577 -2.667 1.00 98.88 94 ILE A CA 1
ATOM 722 C C . ILE A 1 94 ? -0.925 0.373 -1.549 1.00 98.88 94 ILE A C 1
ATOM 724 O O . ILE A 1 94 ? -0.317 -0.693 -1.431 1.00 98.88 94 ILE A O 1
ATOM 728 N N . VAL A 1 95 ? -0.758 1.401 -0.725 1.00 98.44 95 VAL A N 1
ATOM 729 C CA . VAL A 1 95 ? 0.102 1.388 0.461 1.00 98.44 95 VAL A CA 1
ATOM 730 C C . VAL A 1 95 ? -0.700 1.751 1.700 1.00 98.44 95 VAL A C 1
ATOM 732 O O . VAL A 1 95 ? -1.675 2.500 1.614 1.00 98.44 95 VAL A O 1
ATOM 735 N N . PHE A 1 96 ? -0.264 1.231 2.848 1.00 97.19 96 PHE A N 1
ATOM 736 C CA . PHE A 1 96 ? -0.724 1.666 4.164 1.00 97.19 96 PHE A CA 1
ATOM 737 C C . PHE A 1 96 ? 0.438 2.249 4.966 1.00 97.19 96 PHE A C 1
ATOM 739 O O . PHE A 1 96 ? 1.522 1.660 5.034 1.00 97.19 96 PHE A O 1
ATOM 746 N N . GLY A 1 97 ? 0.192 3.417 5.550 1.00 94.31 97 GLY A N 1
ATOM 747 C CA . GLY A 1 97 ? 1.095 4.136 6.430 1.00 94.31 97 GLY A CA 1
ATOM 748 C C . GLY A 1 97 ? 0.861 3.816 7.897 1.00 94.31 97 GLY A C 1
ATOM 749 O O . GLY A 1 97 ? -0.173 3.283 8.296 1.00 94.31 97 GLY A O 1
ATOM 750 N N . VAL A 1 98 ? 1.836 4.183 8.713 1.00 95.12 98 VAL A N 1
ATOM 751 C CA . VAL A 1 98 ? 1.811 3.992 10.167 1.00 95.12 98 VAL A CA 1
ATOM 752 C C . VAL A 1 98 ? 1.395 5.244 10.933 1.00 95.12 98 VAL A C 1
ATOM 754 O O . VAL A 1 98 ? 1.173 5.183 12.135 1.00 95.12 98 VAL A O 1
ATOM 757 N N . ALA A 1 99 ? 1.305 6.378 10.245 1.00 91.56 99 ALA A N 1
ATOM 758 C CA . ALA A 1 99 ? 0.871 7.653 10.786 1.00 91.56 99 ALA A CA 1
ATOM 759 C C . ALA A 1 99 ? -0.319 8.192 9.985 1.00 91.56 99 ALA A C 1
ATOM 761 O O . ALA A 1 99 ? -0.428 7.970 8.779 1.00 91.56 99 ALA A O 1
ATOM 762 N N . GLY A 1 100 ? -1.207 8.893 10.685 1.00 86.44 100 GLY A N 1
ATOM 763 C CA . GLY A 1 100 ? -2.427 9.475 10.139 1.00 86.44 100 GLY A CA 1
ATOM 764 C C . GLY A 1 100 ? -2.442 11.005 10.224 1.00 86.44 100 GLY A C 1
ATOM 765 O O . GLY A 1 100 ? -1.506 11.609 10.753 1.00 86.44 100 GLY A O 1
ATOM 766 N N . PRO A 1 101 ? -3.515 11.645 9.728 1.00 93.81 101 PRO A N 1
ATOM 767 C CA . PRO A 1 101 ? -4.843 11.045 9.571 1.00 93.81 101 PRO A CA 1
ATOM 768 C C . PRO A 1 101 ? -5.071 10.250 8.278 1.00 93.81 101 PRO A C 1
ATOM 770 O O . PRO A 1 101 ? -6.033 9.498 8.197 1.00 93.81 101 PRO A O 1
ATOM 773 N N . GLU A 1 102 ? -4.220 10.395 7.268 1.00 96.06 102 GLU A N 1
ATOM 774 C CA . GLU A 1 102 ? -4.355 9.714 5.975 1.00 96.06 102 GLU A CA 1
ATOM 775 C C . GLU A 1 102 ? -3.465 8.468 5.948 1.00 96.06 102 GLU A C 1
ATOM 777 O O . GLU A 1 102 ? -2.237 8.566 5.876 1.00 96.06 102 GLU A O 1
ATOM 782 N N . PHE A 1 103 ? -4.091 7.294 6.039 1.00 96.94 103 PHE A N 1
ATOM 783 C CA . PHE A 1 103 ? -3.382 6.028 6.228 1.00 96.94 103 PHE A CA 1
ATOM 784 C C . PHE A 1 103 ? -3.226 5.229 4.939 1.00 96.94 103 PHE A C 1
ATOM 786 O O . PHE A 1 103 ? -2.204 4.570 4.787 1.00 96.94 103 PHE A O 1
ATOM 793 N N . ALA A 1 104 ? -4.197 5.256 4.021 1.00 98.00 104 ALA A N 1
ATOM 794 C CA . ALA A 1 104 ? -4.124 4.460 2.797 1.00 98.00 104 ALA A CA 1
ATOM 795 C C . ALA A 1 104 ? -4.152 5.322 1.545 1.00 98.00 104 ALA A C 1
ATOM 797 O O . ALA A 1 104 ? -5.050 6.147 1.364 1.00 98.00 104 ALA A O 1
ATOM 798 N N . TYR A 1 105 ? -3.213 5.044 0.647 1.00 98.62 105 TYR A N 1
ATOM 799 C CA . TYR A 1 105 ? -3.076 5.737 -0.623 1.00 98.62 105 TYR A CA 1
ATOM 800 C C . TYR A 1 105 ? -3.088 4.724 -1.754 1.00 98.62 105 TYR A C 1
ATOM 802 O O . TYR A 1 105 ? -2.397 3.707 -1.687 1.00 98.62 105 TYR A O 1
ATOM 810 N N . LYS A 1 106 ? -3.845 5.016 -2.811 1.00 98.81 106 LYS A N 1
ATOM 811 C CA . LYS A 1 106 ? -3.960 4.169 -3.996 1.00 98.81 106 LYS A CA 1
ATOM 812 C C . LYS A 1 106 ? -3.635 4.944 -5.264 1.00 98.81 106 LYS A C 1
ATOM 814 O O . LYS A 1 106 ? -4.163 6.035 -5.489 1.00 98.81 106 LYS A O 1
ATOM 819 N N . THR A 1 107 ? -2.817 4.343 -6.115 1.00 98.88 107 THR A N 1
ATOM 820 C CA . THR A 1 107 ? -2.558 4.804 -7.480 1.00 98.88 107 THR A CA 1
ATOM 821 C C . THR A 1 107 ? -3.230 3.879 -8.491 1.00 98.88 107 THR A C 1
ATOM 823 O O . THR A 1 107 ? -3.476 2.702 -8.215 1.00 98.88 107 THR A O 1
ATOM 826 N N . ILE A 1 108 ? -3.553 4.428 -9.661 1.00 98.75 108 ILE A N 1
ATOM 827 C CA . ILE A 1 108 ? -4.052 3.688 -10.829 1.00 98.75 108 ILE A CA 1
ATOM 828 C C . ILE A 1 108 ? -3.302 4.057 -12.119 1.00 98.75 108 ILE A C 1
ATOM 830 O O . ILE A 1 108 ? -3.721 3.672 -13.209 1.00 98.75 108 ILE A O 1
ATOM 834 N N . ASP A 1 109 ? -2.227 4.840 -12.009 1.00 98.75 109 ASP A N 1
ATOM 835 C CA . ASP A 1 109 ? -1.499 5.427 -13.135 1.00 98.75 109 ASP A CA 1
ATOM 836 C C . ASP A 1 109 ? 0.025 5.261 -13.023 1.00 98.75 109 ASP A C 1
ATOM 838 O O . ASP A 1 109 ? 0.781 6.022 -13.627 1.00 98.75 109 ASP A O 1
ATOM 842 N N . GLY A 1 110 ? 0.482 4.253 -12.276 1.00 98.56 110 GLY A N 1
ATOM 843 C CA . GLY A 1 110 ? 1.905 3.948 -12.107 1.00 98.56 110 GLY A CA 1
ATOM 844 C C . GLY A 1 110 ? 2.590 4.896 -11.132 1.00 98.56 110 GLY A C 1
ATOM 845 O O . GLY A 1 110 ? 3.759 5.232 -11.320 1.00 98.56 110 GLY A O 1
ATOM 846 N N . GLY A 1 111 ? 1.840 5.365 -10.130 1.00 98.56 111 GLY A N 1
ATOM 847 C CA . GLY A 1 111 ? 2.316 6.254 -9.078 1.00 98.56 111 GLY A CA 1
ATOM 848 C C . GLY A 1 111 ? 2.562 7.691 -9.540 1.00 98.56 111 GLY A C 1
ATOM 849 O O . GLY A 1 111 ? 3.251 8.438 -8.853 1.00 98.56 111 GLY A O 1
ATOM 850 N N . ASN A 1 112 ? 2.011 8.098 -10.691 1.00 98.19 112 ASN A N 1
ATOM 851 C CA . ASN A 1 112 ? 2.044 9.506 -11.094 1.00 98.19 112 ASN A CA 1
ATOM 852 C C . ASN A 1 112 ? 1.093 10.337 -10.220 1.00 98.19 112 ASN A C 1
ATOM 854 O O . ASN A 1 112 ? 1.390 11.489 -9.910 1.00 98.19 112 ASN A O 1
ATOM 858 N N . THR A 1 113 ? -0.028 9.745 -9.800 1.00 98.44 113 THR A N 1
ATOM 859 C CA . THR A 1 113 ? -0.932 10.299 -8.795 1.00 98.44 113 THR A CA 1
ATOM 860 C C . THR A 1 113 ? -1.330 9.246 -7.763 1.00 98.44 113 THR A C 1
ATOM 862 O O . THR A 1 113 ? -1.420 8.049 -8.053 1.00 98.44 113 THR A O 1
ATOM 865 N N . TRP A 1 114 ? -1.585 9.712 -6.541 1.00 98.62 114 TRP A N 1
ATOM 866 C CA . TRP A 1 114 ? -2.025 8.901 -5.410 1.00 98.62 114 TRP A CA 1
ATOM 867 C C . TRP A 1 114 ? -3.262 9.535 -4.781 1.00 98.62 114 TRP A C 1
ATOM 869 O O . TRP A 1 114 ? -3.287 10.736 -4.528 1.00 98.62 114 TRP A O 1
ATOM 879 N N . ASN A 1 115 ? -4.286 8.722 -4.529 1.00 98.38 115 ASN A N 1
ATOM 880 C CA . ASN A 1 115 ? -5.530 9.148 -3.897 1.00 98.38 115 ASN A CA 1
ATOM 881 C C . ASN A 1 115 ? -5.634 8.543 -2.504 1.00 98.38 115 ASN A C 1
ATOM 883 O O . ASN A 1 115 ? -5.404 7.344 -2.336 1.00 98.38 115 ASN A O 1
ATOM 887 N N . VAL A 1 116 ? -6.039 9.351 -1.530 1.00 98.31 116 VAL A N 1
ATOM 888 C CA . VAL A 1 116 ? -6.374 8.867 -0.192 1.00 98.31 116 VAL A CA 1
ATOM 889 C C . VAL A 1 116 ? -7.656 8.037 -0.277 1.00 98.31 116 VAL A C 1
ATOM 891 O O . VAL A 1 116 ? -8.696 8.533 -0.707 1.00 98.31 116 VAL A O 1
ATOM 894 N N . VAL A 1 117 ? -7.577 6.767 0.116 1.00 98.50 117 VAL A N 1
ATOM 895 C CA . VAL A 1 117 ? -8.702 5.807 0.100 1.00 98.50 117 VAL A CA 1
ATOM 896 C C . VAL A 1 117 ? -9.111 5.345 1.497 1.00 98.50 117 VAL A C 1
ATOM 898 O O . VAL A 1 117 ? -10.137 4.686 1.655 1.00 98.50 117 VAL A O 1
ATOM 901 N N . TYR A 1 118 ? -8.339 5.708 2.524 1.00 98.38 118 TYR A N 1
ATOM 902 C CA . TYR A 1 118 ? -8.737 5.555 3.918 1.00 98.38 118 TYR A CA 1
ATOM 903 C C . TYR A 1 118 ? -8.023 6.573 4.813 1.00 98.38 118 TYR A C 1
ATOM 905 O O . TYR A 1 118 ? -6.800 6.738 4.741 1.00 98.38 118 TYR A O 1
ATOM 913 N N . SER A 1 119 ? -8.809 7.199 5.689 1.00 97.75 119 SER A N 1
ATOM 914 C CA . SER A 1 119 ? -8.355 8.141 6.708 1.00 97.75 119 SER A CA 1
ATOM 915 C C . SER A 1 119 ? -9.060 7.867 8.028 1.00 97.75 119 SER A C 1
ATOM 917 O O . SER A 1 119 ? -10.227 7.477 8.043 1.00 97.75 119 SER A O 1
ATOM 919 N N . ASP A 1 120 ? -8.365 8.114 9.131 1.00 97.00 120 ASP A N 1
ATOM 920 C CA . ASP A 1 120 ? -8.873 7.931 10.487 1.00 97.00 120 ASP A CA 1
ATOM 921 C C . ASP A 1 120 ? -8.116 8.857 11.450 1.00 97.00 120 ASP A C 1
ATOM 923 O O . ASP A 1 120 ? -6.965 9.217 11.211 1.00 97.00 120 ASP A O 1
ATOM 927 N N . THR A 1 121 ? -8.750 9.280 12.539 1.00 96.31 121 THR A N 1
ATOM 928 C CA . THR A 1 121 ? -8.136 10.150 13.559 1.00 96.31 121 THR A CA 1
ATOM 929 C C . THR A 1 121 ? -7.952 9.449 14.903 1.00 96.31 121 THR A C 1
ATOM 931 O O . THR A 1 121 ? -7.550 10.077 15.885 1.00 96.31 121 THR A O 1
ATOM 934 N N . THR A 1 122 ? -8.218 8.145 14.961 1.00 94.75 122 THR A N 1
ATOM 935 C CA . THR A 1 122 ? -7.999 7.312 16.139 1.00 94.75 122 THR A CA 1
ATOM 936 C C . THR A 1 122 ? -6.513 7.291 16.492 1.00 94.75 122 THR A C 1
ATOM 938 O O . THR A 1 122 ? -5.661 6.861 15.715 1.00 94.75 122 THR A O 1
ATOM 941 N N . SER A 1 123 ? -6.197 7.764 17.697 1.00 94.19 123 SER A N 1
ATOM 942 C CA . SER A 1 123 ? -4.828 7.773 18.211 1.00 94.19 123 SER A CA 1
ATOM 943 C C . SER A 1 123 ? -4.307 6.349 18.414 1.00 94.19 123 SER A C 1
ATOM 945 O O . SER A 1 123 ? -5.023 5.492 18.933 1.00 94.19 123 SER A O 1
ATOM 947 N N . GLY A 1 124 ? -3.046 6.117 18.046 1.00 93.00 124 GLY A N 1
ATOM 948 C CA . GLY A 1 124 ? -2.363 4.833 18.225 1.00 93.00 124 GLY A CA 1
ATOM 949 C C . GLY A 1 124 ? -2.511 3.847 17.065 1.00 93.00 124 GLY A C 1
ATOM 950 O O . GLY A 1 124 ? -1.927 2.770 17.137 1.00 93.00 124 GLY A O 1
ATOM 951 N N . LEU A 1 125 ? -3.241 4.196 16.000 1.00 95.06 125 LEU A N 1
ATOM 952 C CA . LEU A 1 125 ? -3.238 3.394 14.777 1.00 95.06 125 LEU A CA 1
ATOM 953 C C . LEU A 1 125 ? -1.838 3.356 14.157 1.00 95.06 125 LEU A C 1
ATOM 955 O O . LEU A 1 125 ? -1.195 4.390 13.994 1.00 95.06 125 LEU A O 1
ATOM 959 N N . PHE A 1 126 ? -1.403 2.152 13.798 1.00 94.94 126 PHE A N 1
ATOM 960 C CA . PHE A 1 126 ? -0.098 1.853 13.221 1.00 94.94 126 PHE A CA 1
ATOM 961 C C . PHE A 1 126 ? -0.246 0.628 12.310 1.00 94.94 126 PHE A C 1
ATOM 963 O O . PHE A 1 126 ? -0.195 -0.508 12.782 1.00 94.94 126 PHE A O 1
ATOM 970 N N . PHE A 1 127 ? -0.504 0.829 11.011 1.00 95.69 127 PHE A N 1
ATOM 971 C CA . PHE A 1 127 ? -0.744 -0.284 10.084 1.00 95.69 127 PHE A CA 1
ATOM 972 C C . PHE A 1 127 ? 0.555 -0.996 9.703 1.00 95.69 127 PHE A C 1
ATOM 974 O O . PHE A 1 127 ? 1.414 -0.455 9.010 1.00 95.69 127 PHE A O 1
ATOM 981 N N . ASN A 1 128 ? 0.668 -2.249 10.136 1.00 92.38 128 ASN A N 1
ATOM 982 C CA . ASN A 1 128 ? 1.853 -3.080 9.945 1.00 92.38 128 ASN A CA 1
ATOM 983 C C . ASN A 1 128 ? 1.805 -3.902 8.657 1.00 92.38 128 ASN A C 1
ATOM 985 O O . ASN A 1 128 ? 2.843 -4.207 8.074 1.00 92.38 128 ASN A O 1
ATOM 989 N N . SER A 1 129 ? 0.611 -4.306 8.225 1.00 93.25 129 SER A N 1
ATOM 990 C CA . SER A 1 129 ? 0.463 -5.285 7.150 1.00 93.25 129 SER A CA 1
ATOM 991 C C . SER A 1 129 ? -0.770 -5.021 6.303 1.00 93.25 129 SER A C 1
ATOM 993 O O . SER A 1 129 ? -1.824 -4.650 6.820 1.00 93.25 129 SER A O 1
ATOM 995 N N . LEU A 1 130 ? -0.622 -5.272 5.006 1.00 96.44 130 LEU A N 1
ATOM 996 C CA . LEU A 1 130 ? -1.670 -5.273 4.001 1.00 96.44 130 LEU A CA 1
ATOM 997 C C . LEU A 1 130 ? -1.569 -6.570 3.200 1.00 96.44 130 LEU A C 1
ATOM 999 O O . LEU A 1 130 ? -0.501 -6.907 2.680 1.00 96.44 130 LEU A O 1
ATOM 1003 N N . LYS A 1 131 ? -2.681 -7.293 3.064 1.00 96.75 131 LYS A N 1
ATOM 1004 C CA . LYS A 1 131 ? -2.757 -8.475 2.201 1.00 96.75 131 LYS A CA 1
ATOM 1005 C C . LYS A 1 131 ? -4.090 -8.554 1.483 1.00 96.75 131 LYS A C 1
ATOM 1007 O O . LYS A 1 131 ? -5.139 -8.386 2.095 1.00 96.75 131 LYS A O 1
ATOM 1012 N N . PHE A 1 132 ? -4.022 -8.880 0.200 1.00 98.44 132 PHE A N 1
ATOM 1013 C CA . PHE A 1 132 ? -5.168 -9.219 -0.629 1.00 98.44 132 PHE A CA 1
ATOM 1014 C C . PHE A 1 132 ? -5.207 -10.731 -0.852 1.00 98.44 132 PHE A C 1
ATOM 1016 O O . PHE A 1 132 ? -4.173 -11.352 -1.098 1.00 98.44 132 PHE A O 1
ATOM 1023 N N . ALA A 1 133 ? -6.391 -11.323 -0.707 1.00 97.75 133 ALA A N 1
ATOM 1024 C CA . ALA A 1 133 ? -6.638 -12.736 -0.992 1.00 97.75 133 ALA A CA 1
ATOM 1025 C C . ALA A 1 133 ? -6.933 -12.970 -2.482 1.00 97.75 133 ALA A C 1
ATOM 1027 O O . ALA A 1 133 ? -6.689 -14.057 -3.001 1.00 97.75 133 ALA A O 1
ATOM 1028 N N . ASP A 1 134 ? -7.456 -11.943 -3.151 1.00 98.06 134 ASP A N 1
ATOM 1029 C CA . ASP A 1 134 ? -7.734 -11.895 -4.581 1.00 98.06 134 ASP A CA 1
ATOM 1030 C C . ASP A 1 134 ? -7.743 -10.431 -5.063 1.00 98.06 134 ASP A C 1
ATOM 1032 O O . ASP A 1 134 ? -7.437 -9.513 -4.305 1.00 98.06 134 ASP A O 1
ATOM 1036 N N . GLU A 1 135 ? -8.126 -10.206 -6.321 1.00 97.75 135 GLU A N 1
ATOM 1037 C CA . GLU A 1 135 ? -8.185 -8.882 -6.954 1.00 97.75 135 GLU A CA 1
ATOM 1038 C C . GLU A 1 135 ? -9.005 -7.832 -6.181 1.00 97.75 135 GLU A C 1
ATOM 1040 O O . GLU A 1 135 ? -8.808 -6.637 -6.391 1.00 97.75 135 GLU A O 1
ATOM 1045 N N . LYS A 1 136 ? -9.945 -8.242 -5.322 1.00 98.50 136 LYS A N 1
ATOM 1046 C CA . LYS A 1 136 ? -10.897 -7.348 -4.650 1.00 98.50 136 LYS A CA 1
ATOM 1047 C C . LYS A 1 136 ? -10.813 -7.382 -3.132 1.00 98.50 136 LYS A C 1
ATOM 1049 O O . LYS A 1 136 ? -10.999 -6.342 -2.504 1.00 98.50 136 LYS A O 1
ATOM 1054 N N . ASN A 1 137 ? -10.584 -8.553 -2.553 1.00 98.81 137 ASN A N 1
ATOM 1055 C CA . ASN A 1 137 ? -10.731 -8.785 -1.125 1.00 98.81 137 ASN A CA 1
ATOM 1056 C C . ASN A 1 137 ? -9.389 -8.650 -0.411 1.00 98.81 137 ASN A C 1
ATOM 1058 O O . ASN A 1 137 ? -8.446 -9.382 -0.715 1.00 98.81 137 ASN A O 1
ATOM 1062 N N . GLY A 1 138 ? -9.312 -7.757 0.574 1.00 98.50 138 GLY A N 1
ATOM 1063 C CA . GLY A 1 138 ? -8.080 -7.513 1.318 1.00 98.50 138 GLY A CA 1
ATOM 1064 C C . GLY A 1 138 ? -8.300 -7.084 2.760 1.00 98.50 138 GLY A C 1
ATOM 1065 O O . GLY A 1 138 ? -9.377 -6.617 3.134 1.00 98.50 138 GLY A O 1
ATOM 1066 N N . LEU A 1 139 ? -7.256 -7.256 3.568 1.00 98.44 139 LEU A N 1
ATOM 1067 C CA . LEU A 1 139 ? -7.190 -6.845 4.964 1.00 98.44 139 LEU A CA 1
ATOM 1068 C C . LEU A 1 139 ? -5.967 -5.960 5.200 1.00 98.44 139 LEU A C 1
ATOM 1070 O O . LEU A 1 139 ? -4.873 -6.276 4.725 1.00 98.44 139 LEU A O 1
ATOM 1074 N N . ALA A 1 140 ? -6.153 -4.902 5.984 1.00 97.50 140 ALA A N 1
ATOM 1075 C CA . ALA A 1 140 ? -5.070 -4.114 6.559 1.00 97.50 140 ALA A CA 1
ATOM 1076 C C . ALA A 1 140 ? -5.141 -4.210 8.084 1.00 97.50 140 ALA A C 1
ATOM 1078 O O . ALA A 1 140 ? -6.221 -4.096 8.665 1.00 97.50 140 ALA A O 1
ATOM 1079 N N . VAL A 1 141 ? -4.007 -4.449 8.736 1.00 96.25 141 VAL A N 1
ATOM 1080 C CA . VAL A 1 141 ? -3.946 -4.702 10.181 1.00 96.25 141 VAL A CA 1
ATOM 1081 C C . VAL A 1 141 ? -3.055 -3.667 10.846 1.00 96.25 141 VAL A C 1
ATOM 1083 O O . VAL A 1 141 ? -1.888 -3.513 10.478 1.00 96.25 141 VAL A O 1
ATOM 1086 N N . SER A 1 142 ? -3.618 -2.982 11.836 1.00 95.31 142 SER A N 1
ATOM 1087 C CA . SER A 1 142 ? -2.914 -2.095 12.751 1.00 95.31 142 SER A CA 1
ATOM 1088 C C . SER A 1 142 ? -2.607 -2.789 14.072 1.00 95.31 142 SER A C 1
ATOM 1090 O O . SER A 1 142 ? -3.230 -3.794 14.433 1.00 95.31 142 SER A O 1
ATOM 1092 N N . ASP A 1 143 ? -1.651 -2.232 14.811 1.00 93.62 143 ASP A N 1
ATOM 1093 C CA . ASP A 1 143 ? -1.465 -2.572 16.216 1.00 93.62 143 ASP A CA 1
ATOM 1094 C C . ASP A 1 143 ? -2.718 -2.360 17.061 1.00 93.62 143 ASP A C 1
ATOM 1096 O O . ASP A 1 143 ? -3.633 -1.626 16.654 1.00 93.62 143 ASP A O 1
ATOM 1100 N N . PRO A 1 144 ? -2.795 -3.052 18.215 1.00 94.06 144 PRO A N 1
ATOM 1101 C CA . PRO A 1 144 ? -3.957 -2.963 19.069 1.00 94.06 144 PRO A CA 1
ATOM 1102 C C . PRO A 1 144 ? -4.192 -1.550 19.587 1.00 94.06 144 PRO A C 1
ATOM 1104 O O . PRO A 1 144 ? -3.300 -0.907 20.137 1.00 94.06 144 PRO A O 1
ATOM 1107 N N . VAL A 1 145 ? -5.441 -1.110 19.497 1.00 92.69 145 VAL A N 1
ATOM 1108 C CA . VAL A 1 145 ? -5.924 0.136 20.086 1.00 92.69 145 VAL A CA 1
ATOM 1109 C C . VAL A 1 145 ? -7.039 -0.220 21.060 1.00 92.69 145 VAL A C 1
ATOM 1111 O O . VAL A 1 145 ? -7.937 -0.997 20.742 1.00 92.69 145 VAL A O 1
ATOM 1114 N N . ASN A 1 146 ? -6.977 0.320 22.280 1.00 92.06 146 ASN A N 1
ATOM 1115 C CA . ASN A 1 146 ? -7.960 0.054 23.338 1.00 92.06 146 ASN A CA 1
ATOM 1116 C C . ASN A 1 146 ? -8.177 -1.449 23.624 1.00 92.06 146 ASN A C 1
ATOM 1118 O O . ASN A 1 146 ? -9.299 -1.894 23.865 1.00 92.06 146 ASN A O 1
ATOM 1122 N N . GLY A 1 147 ? -7.097 -2.238 23.589 1.00 93.56 147 GLY A N 1
ATOM 1123 C CA . GLY A 1 147 ? -7.129 -3.663 23.932 1.00 93.56 147 GLY A CA 1
ATOM 1124 C C . GLY A 1 147 ? -7.689 -4.580 22.841 1.00 93.56 147 GLY A C 1
ATOM 1125 O O . GLY A 1 147 ? -8.008 -5.730 23.137 1.00 93.56 147 GLY A O 1
ATOM 1126 N N . LYS A 1 148 ? -7.813 -4.113 21.593 1.00 95.06 148 LYS A N 1
ATOM 1127 C CA . LYS A 1 148 ? -8.210 -4.932 20.438 1.00 95.06 148 LYS A CA 1
ATOM 1128 C C . LYS A 1 148 ? -7.356 -4.604 19.226 1.00 95.06 148 LYS A C 1
ATOM 1130 O O . LYS A 1 148 ? -7.046 -3.437 19.006 1.00 95.06 148 LYS A O 1
ATOM 1135 N N . PHE A 1 149 ? -7.031 -5.607 18.412 1.00 94.69 149 PHE A N 1
ATOM 1136 C CA . PHE A 1 149 ? -6.487 -5.352 17.077 1.00 94.69 149 PHE A CA 1
ATOM 1137 C C . PHE A 1 149 ? -7.447 -4.479 16.273 1.00 94.69 149 PHE A C 1
ATOM 1139 O O . PHE A 1 149 ? -8.664 -4.658 16.343 1.00 94.69 149 PHE A O 1
ATOM 1146 N N . PHE A 1 150 ? -6.890 -3.560 15.491 1.00 95.69 150 PHE A N 1
ATOM 1147 C CA . PHE A 1 150 ? -7.661 -2.745 14.568 1.00 95.69 150 PHE A CA 1
ATOM 1148 C C . PHE A 1 150 ? -7.445 -3.282 13.155 1.00 95.69 150 PHE A C 1
ATOM 1150 O O . PHE A 1 150 ? -6.346 -3.207 12.606 1.00 95.69 150 PHE A O 1
ATOM 1157 N N . VAL A 1 151 ? -8.487 -3.881 12.584 1.00 97.44 151 VAL A N 1
ATOM 1158 C CA . VAL A 1 151 ? -8.426 -4.533 11.273 1.00 97.44 151 VAL A CA 1
ATOM 1159 C C . VAL A 1 151 ? -9.413 -3.858 10.345 1.00 97.44 151 VAL A C 1
ATOM 1161 O O . VAL A 1 151 ? -10.584 -3.694 10.678 1.00 97.44 151 VAL A O 1
ATOM 1164 N N . LEU A 1 152 ? -8.943 -3.506 9.159 1.00 98.50 152 LEU A N 1
ATOM 1165 C CA . LEU A 1 152 ? -9.771 -3.032 8.067 1.00 98.50 152 LEU A CA 1
ATOM 1166 C C . LEU A 1 152 ? -9.948 -4.132 7.038 1.00 98.50 152 LEU A C 1
ATOM 1168 O O . LEU A 1 152 ? -9.028 -4.907 6.779 1.00 98.50 152 LEU A O 1
ATOM 1172 N N . ARG A 1 153 ? -11.118 -4.145 6.407 1.00 98.75 153 ARG A N 1
ATOM 1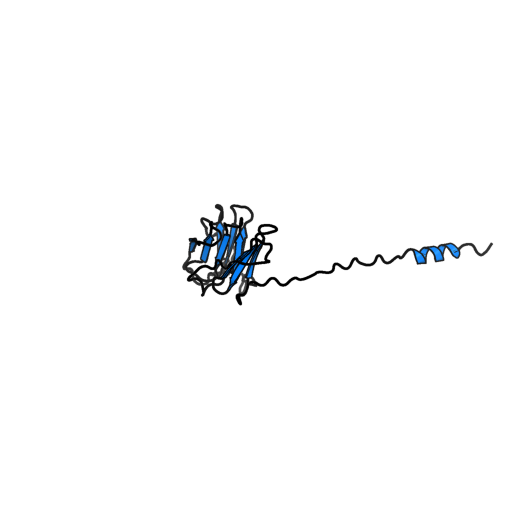173 C CA . ARG A 1 153 ? -11.443 -4.999 5.270 1.00 98.75 153 ARG A CA 1
ATOM 1174 C C . ARG A 1 153 ? -11.886 -4.164 4.083 1.00 98.75 153 ARG A C 1
ATOM 1176 O O . ARG A 1 153 ? -12.632 -3.204 4.251 1.00 98.75 153 ARG A O 1
ATOM 1183 N N . THR A 1 154 ? -11.471 -4.586 2.898 1.00 98.88 154 THR A N 1
ATOM 1184 C CA . THR A 1 154 ? -12.007 -4.130 1.616 1.00 98.88 154 THR A CA 1
ATOM 1185 C C . THR A 1 154 ? -12.546 -5.320 0.829 1.00 98.88 154 THR A C 1
ATOM 1187 O O . THR A 1 154 ? -12.027 -6.432 0.943 1.00 98.88 154 THR A O 1
ATOM 1190 N N . GLU A 1 155 ? -13.584 -5.075 0.035 1.00 98.81 155 GLU A N 1
ATOM 1191 C CA . GLU A 1 155 ? -14.199 -6.043 -0.886 1.00 98.81 155 GLU A CA 1
ATOM 1192 C C . GLU A 1 155 ? -14.277 -5.469 -2.319 1.00 98.81 155 GLU A C 1
ATOM 1194 O O . GLU A 1 155 ? -14.923 -6.027 -3.209 1.00 98.81 155 GLU A O 1
ATOM 1199 N N . ASP A 1 156 ? -13.622 -4.326 -2.555 1.00 98.69 156 ASP A N 1
ATOM 1200 C CA . ASP A 1 156 ? -13.689 -3.550 -3.794 1.00 98.69 156 ASP A CA 1
ATOM 1201 C C . ASP A 1 156 ? -12.308 -3.103 -4.300 1.00 98.69 156 ASP A C 1
ATOM 1203 O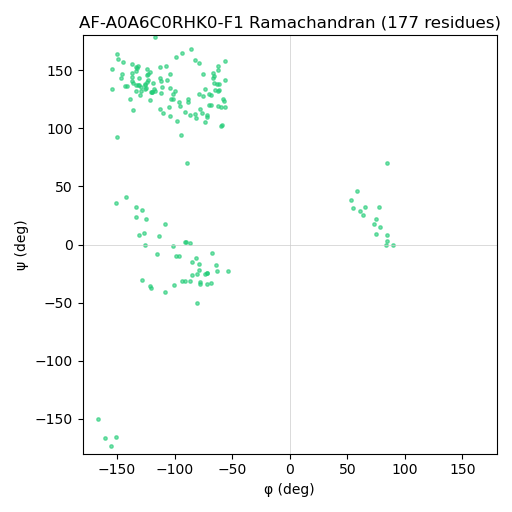 O . ASP A 1 156 ? -12.177 -2.061 -4.944 1.00 98.69 156 ASP A O 1
ATOM 1207 N N . ALA A 1 157 ? -11.282 -3.921 -4.054 1.00 98.50 157 ALA A N 1
ATOM 1208 C CA . ALA A 1 157 ? -9.890 -3.671 -4.430 1.00 98.50 157 ALA A CA 1
ATOM 1209 C C . ALA A 1 157 ? -9.271 -2.465 -3.700 1.00 98.50 157 ALA A C 1
ATOM 1211 O O . ALA A 1 157 ? -8.444 -1.745 -4.260 1.00 98.50 157 ALA A O 1
ATOM 1212 N N . GLY A 1 158 ? -9.679 -2.201 -2.459 1.00 98.50 158 GLY A N 1
ATOM 1213 C CA . GLY A 1 158 ? -9.138 -1.117 -1.639 1.00 98.50 158 GLY A CA 1
ATOM 1214 C C . GLY A 1 158 ? -9.614 0.273 -2.050 1.00 98.50 158 GLY A C 1
ATOM 1215 O O . GLY A 1 158 ? -8.914 1.242 -1.767 1.00 98.50 158 GLY A O 1
ATOM 1216 N N . ASN A 1 159 ? -10.752 0.380 -2.745 1.00 98.38 159 ASN A N 1
ATOM 1217 C CA . ASN A 1 159 ? -11.382 1.676 -3.008 1.00 98.38 159 ASN A CA 1
ATOM 1218 C C . ASN A 1 159 ? -12.132 2.177 -1.768 1.00 98.38 159 ASN A C 1
ATOM 1220 O O . ASN A 1 159 ? -12.157 3.378 -1.517 1.00 98.38 159 ASN A O 1
ATOM 1224 N N . THR A 1 160 ? -12.708 1.262 -0.986 1.00 98.50 160 THR A N 1
ATOM 1225 C CA . THR A 1 160 ? -13.312 1.540 0.315 1.00 98.50 160 THR A CA 1
ATOM 1226 C C . THR A 1 160 ? -12.873 0.511 1.353 1.00 98.50 160 THR A C 1
ATOM 1228 O O . THR A 1 160 ? -12.529 -0.632 1.032 1.00 98.50 160 THR A O 1
ATOM 1231 N N . TRP A 1 161 ? -12.864 0.940 2.615 1.00 98.75 161 TRP A N 1
ATOM 1232 C CA . TRP A 1 161 ? -12.418 0.145 3.753 1.00 98.75 161 TRP A CA 1
ATOM 1233 C C . TRP A 1 161 ? -13.412 0.254 4.905 1.00 98.75 161 TRP A C 1
ATOM 1235 O O . TRP A 1 161 ? -13.895 1.337 5.229 1.00 98.75 161 TRP A O 1
ATOM 1245 N N . THR A 1 162 ? -13.695 -0.877 5.541 1.00 98.44 162 THR A N 1
ATOM 1246 C CA . THR A 1 162 ? -14.579 -0.970 6.707 1.00 98.44 162 THR A CA 1
ATOM 1247 C C . THR A 1 162 ? -13.850 -1.619 7.870 1.00 98.44 162 THR A C 1
ATOM 1249 O O . THR A 1 162 ? -13.141 -2.607 7.667 1.00 98.44 162 THR A O 1
ATOM 1252 N N . VAL A 1 163 ? -14.062 -1.111 9.083 1.00 97.75 163 VAL A N 1
ATOM 1253 C CA . VAL A 1 163 ? -13.539 -1.724 10.310 1.00 97.75 163 VAL A CA 1
ATOM 1254 C C . VAL A 1 163 ? -14.191 -3.089 10.527 1.00 97.75 163 VAL A C 1
ATOM 1256 O O . VAL A 1 163 ? -15.406 -3.250 10.401 1.00 97.75 163 VAL A O 1
ATOM 1259 N N . VAL A 1 164 ? -13.369 -4.089 10.832 1.00 97.94 164 VAL A N 1
ATOM 1260 C CA . VAL A 1 164 ? -13.826 -5.413 11.248 1.00 97.94 164 VAL A CA 1
ATOM 1261 C C . VAL A 1 164 ? -14.143 -5.365 12.738 1.00 97.94 164 VAL A C 1
ATOM 1263 O O . VAL A 1 164 ? -13.260 -5.226 13.580 1.00 97.94 164 VAL A O 1
ATOM 1266 N N . GLU A 1 165 ? -15.424 -5.502 13.054 1.00 95.06 165 GLU A N 1
ATOM 1267 C CA . GLU A 1 165 ? -15.935 -5.434 14.420 1.00 95.06 165 GLU A CA 1
ATOM 1268 C C . GLU A 1 165 ? -15.859 -6.778 15.160 1.00 95.06 165 GLU A C 1
ATOM 1270 O O . GLU A 1 165 ? -15.689 -7.843 14.566 1.00 95.06 165 GLU A O 1
ATOM 1275 N N . ASN A 1 166 ? -16.072 -6.731 16.479 1.00 94.00 166 ASN A N 1
ATOM 1276 C CA . ASN A 1 166 ? -16.176 -7.909 17.356 1.00 94.00 166 ASN A CA 1
ATOM 1277 C C . ASN A 1 166 ? -14.923 -8.800 17.400 1.00 94.00 166 ASN A C 1
ATOM 1279 O O . ASN A 1 166 ? -1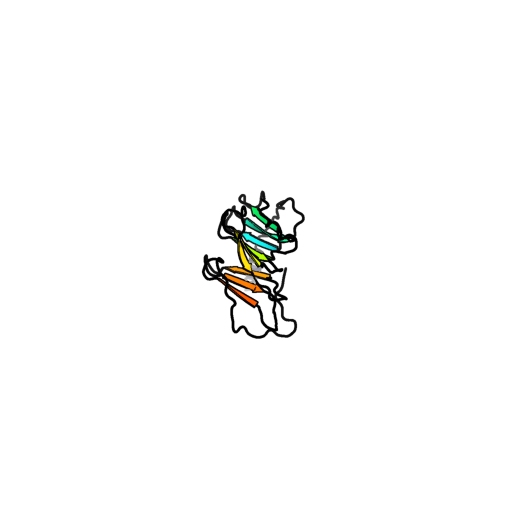5.015 -9.997 17.675 1.00 94.00 166 ASN A O 1
ATOM 1283 N N . LEU A 1 167 ? -13.747 -8.211 17.183 1.00 95.06 167 LEU A N 1
ATOM 1284 C CA . LEU A 1 167 ? -12.475 -8.895 17.387 1.00 95.06 167 LEU A CA 1
ATOM 1285 C C . LEU A 1 167 ? -12.246 -9.219 18.876 1.00 95.06 167 LEU A C 1
ATOM 1287 O O . LEU A 1 167 ? -12.706 -8.462 19.750 1.00 95.06 167 LEU A O 1
ATOM 1291 N N . PRO A 1 168 ? -11.556 -10.340 19.172 1.00 94.44 168 PRO A N 1
ATOM 1292 C CA . PRO A 1 168 ? -11.194 -10.702 20.535 1.00 94.44 168 PRO A CA 1
ATOM 1293 C C . PRO A 1 168 ? -10.270 -9.647 21.151 1.00 94.44 168 PRO A C 1
ATOM 1295 O O . PRO A 1 168 ? -9.541 -8.945 20.446 1.00 94.44 168 PRO A O 1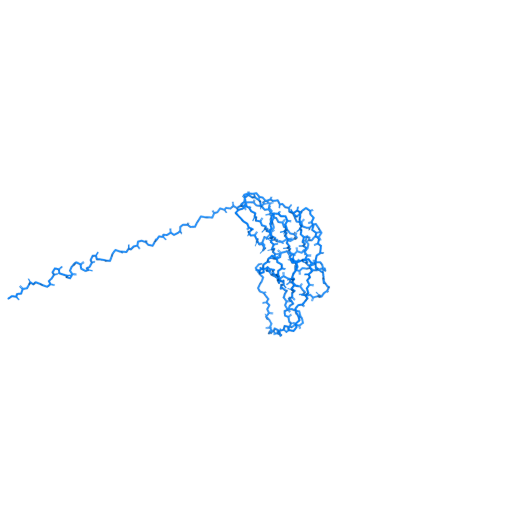
ATOM 1298 N N . SER A 1 1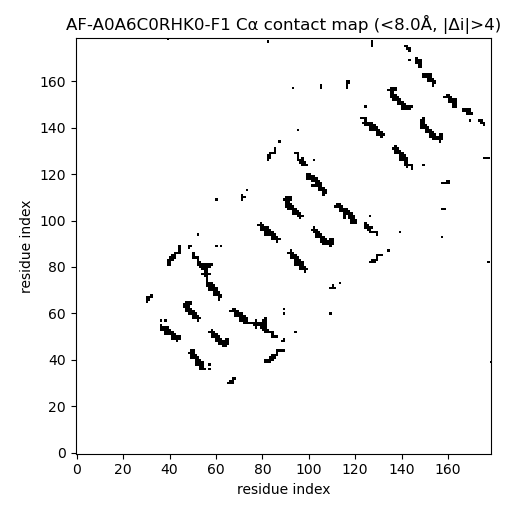69 ? -10.308 -9.541 22.477 1.00 95.75 169 SER A N 1
ATOM 1299 C CA . SER A 1 169 ? -9.346 -8.719 23.205 1.00 95.75 169 SER A CA 1
ATOM 1300 C C . SER A 1 169 ? -7.947 -9.311 23.087 1.00 95.75 169 SER A C 1
ATOM 1302 O O . SER A 1 169 ? -7.791 -10.533 23.127 1.00 95.75 169 SER A O 1
ATOM 1304 N N . VAL A 1 170 ? -6.951 -8.439 22.984 1.00 95.44 170 VAL A N 1
ATOM 1305 C CA . VAL A 1 170 ? -5.542 -8.835 23.046 1.00 95.44 170 VAL A CA 1
ATOM 1306 C C . VAL A 1 170 ? -5.118 -9.065 24.492 1.00 95.44 170 VAL A C 1
ATOM 1308 O O . VAL A 1 170 ? -5.730 -8.523 25.418 1.00 95.44 170 VAL A O 1
ATOM 1311 N N . ILE A 1 171 ? -4.075 -9.864 24.694 1.00 94.88 171 ILE A N 1
ATOM 1312 C CA . ILE A 1 171 ? -3.422 -9.974 26.005 1.00 94.88 171 ILE A CA 1
ATOM 1313 C C . ILE A 1 171 ? -2.428 -8.823 26.216 1.00 94.88 171 ILE A C 1
ATOM 1315 O O . ILE A 1 171 ? -1.949 -8.210 25.262 1.00 94.88 171 ILE A O 1
ATOM 1319 N N . ASP A 1 172 ? -2.092 -8.527 27.471 1.00 90.00 172 ASP A N 1
ATOM 1320 C CA . ASP A 1 172 ? -1.152 -7.450 27.793 1.00 90.00 172 ASP A CA 1
ATOM 1321 C C . ASP A 1 172 ? 0.207 -7.661 27.101 1.00 90.00 172 ASP A C 1
ATOM 1323 O O . ASP A 1 172 ? 0.865 -8.688 27.275 1.00 90.00 172 ASP A O 1
ATOM 1327 N N . GLY A 1 173 ? 0.633 -6.662 26.322 1.00 86.25 173 GLY A N 1
ATOM 1328 C CA . GLY A 1 173 ? 1.891 -6.681 25.568 1.00 86.25 173 GLY A CA 1
ATOM 1329 C C . GLY A 1 173 ? 1.829 -7.393 24.212 1.00 86.25 173 GLY A C 1
ATOM 1330 O O . GLY A 1 173 ? 2.838 -7.424 23.511 1.00 86.25 173 GLY A O 1
ATOM 1331 N N . GLU A 1 174 ? 0.678 -7.941 23.819 1.00 90.44 174 GLU A N 1
ATOM 1332 C CA . GLU A 1 174 ? 0.475 -8.463 22.468 1.00 90.44 174 GLU A CA 1
ATOM 1333 C C . GLU A 1 174 ? 0.410 -7.313 21.454 1.00 90.44 174 GLU A C 1
ATOM 1335 O O . GLU A 1 174 ? -0.320 -6.339 21.632 1.00 90.44 174 GLU A O 1
ATOM 1340 N N . ALA A 1 175 ? 1.202 -7.428 20.390 1.00 85.62 175 ALA A N 1
ATOM 1341 C CA . ALA A 1 175 ? 1.303 -6.465 19.299 1.00 85.62 175 ALA A CA 1
ATOM 1342 C C . ALA A 1 175 ? 1.663 -7.201 18.004 1.00 85.62 175 ALA A C 1
ATOM 1344 O O . ALA A 1 175 ? 2.128 -8.347 18.046 1.00 85.62 175 ALA A O 1
ATOM 1345 N N . ASN A 1 176 ? 1.476 -6.561 16.847 1.00 85.38 176 ASN A N 1
ATOM 1346 C CA . ASN A 1 176 ? 1.976 -7.142 15.610 1.00 85.38 176 ASN A CA 1
ATOM 1347 C C . ASN A 1 176 ? 3.492 -6.956 15.535 1.00 85.38 176 ASN A C 1
ATOM 1349 O O . ASN A 1 176 ? 4.052 -5.957 15.981 1.00 85.38 176 ASN A O 1
ATOM 1353 N N . PHE A 1 177 ? 4.170 -7.924 14.929 1.00 76.06 177 PHE A N 1
ATOM 1354 C CA . PHE A 1 177 ? 5.575 -7.758 14.599 1.00 76.06 177 PHE A CA 1
ATOM 1355 C C . PHE A 1 177 ? 5.720 -6.832 13.384 1.00 76.06 177 PHE A C 1
ATOM 1357 O O . PHE A 1 177 ? 5.119 -7.084 12.338 1.00 76.06 177 PHE A O 1
ATOM 1364 N N . ALA A 1 178 ? 6.555 -5.803 13.519 1.00 65.12 178 ALA A N 1
ATOM 1365 C CA . ALA A 1 178 ? 6.956 -4.911 12.439 1.00 65.12 178 ALA A CA 1
ATOM 1366 C C . ALA A 1 178 ? 8.432 -5.170 12.099 1.00 65.12 178 ALA A C 1
ATOM 1368 O O . ALA A 1 178 ? 9.303 -4.906 12.931 1.00 65.12 178 ALA A O 1
ATOM 1369 N N . ALA A 1 179 ? 8.710 -5.692 10.899 1.00 53.88 179 ALA A N 1
ATOM 1370 C CA . ALA A 1 179 ? 10.054 -5.671 10.309 1.00 53.88 179 ALA A CA 1
ATOM 1371 C C . ALA A 1 179 ? 10.292 -4.343 9.576 1.00 53.88 179 ALA A C 1
ATOM 1373 O O . ALA A 1 179 ? 9.328 -3.780 8.999 1.00 53.88 179 ALA A O 1
#

Sequence (179 aa):
MKFLLIPAFILLLFSCTLTPKKQVAVVFSELNTNTEASFRGLHVVDENTVWASGSGGTVFVSNDSGNSWKDVSIQGTEGNDFRSIHAWDDKKAIVFGVAGPEFAYKTIDGGNTWNVVYSDTTSGLFFNSLKFADEKNGLAVSDPVNGKFFVLRTEDAGNTWTVVENLPSVIDGEANFAA

Nearest PDB structures (foldseek):
  5ojr-assembly3_C  TM=7.508E-01  e=2.313E-07  Thermosynechococcus vestitus
  5ojp-assembly2_B  TM=7.419E-01  e=7.041E-07  Thermosynechococcus vestitus
  5ojr-assembly2_B  TM=7.130E-01  e=6.006E-07  Thermosynechococcus vestitus
  5ojr-assembly4_D  TM=7.465E-01  e=8.255E-07  Thermosynechococcus vestitus
  5oj3-assembly1_A  TM=7.184E-01  e=2.094E-05  Cyanidioschyzon merolae strain 10D

pLDDT: mean 90.72, std 13.58, range [49.47, 98.88]